Protein AF-A0A353H6W6-F1 (afdb_monomer)

Nearest PDB structures (foldseek):
  7dmk-assembly1_A  TM=5.574E-01  e=4.182E-03  Bacteroides clarus
  7dmk-assembly4_D  TM=5.252E-01  e=3.409E-03  Bacteroides clarus
  1ib4-assembly2_B  TM=2.254E-01  e=2.760E+00  Aspergillus aculeatus
  7vyv-assembly1_B  TM=2.385E-01  e=4.843E+00  Klebsiella phage GH-K3

Structure (mmCIF, N/CA/C/O backbone):
data_AF-A0A353H6W6-F1
#
_entry.id   AF-A0A353H6W6-F1
#
loop_
_atom_site.group_PDB
_atom_site.id
_atom_site.type_symbol
_atom_site.label_atom_id
_atom_site.label_alt_id
_atom_site.label_comp_id
_atom_site.label_asym_id
_atom_site.label_entity_id
_atom_site.label_seq_id
_atom_site.pdbx_PDB_ins_code
_atom_site.Cartn_x
_atom_site.Cartn_y
_atom_site.Cartn_z
_atom_site.occupancy
_atom_site.B_iso_or_equiv
_atom_site.auth_seq_id
_atom_site.auth_comp_id
_atom_site.auth_asym_id
_atom_site.auth_atom_id
_atom_site.pdbx_PDB_model_num
ATOM 1 N N . GLY A 1 1 ? 8.388 -11.270 1.870 1.00 95.00 1 GLY A N 1
ATOM 2 C CA . GLY A 1 1 ? 7.195 -12.068 2.182 1.00 95.00 1 GLY A CA 1
ATOM 3 C C . GLY A 1 1 ? 6.679 -12.687 0.904 1.00 95.00 1 GLY A C 1
ATOM 4 O O . GLY A 1 1 ? 7.352 -13.567 0.379 1.00 95.00 1 GLY A O 1
ATOM 5 N N . ILE A 1 2 ? 5.532 -12.238 0.394 1.00 98.00 2 ILE A N 1
ATOM 6 C CA . ILE A 1 2 ? 4.970 -12.721 -0.878 1.00 98.00 2 ILE A CA 1
ATOM 7 C C . ILE A 1 2 ? 5.588 -11.932 -2.037 1.00 98.00 2 ILE A C 1
ATOM 9 O O . ILE A 1 2 ? 5.508 -10.708 -2.065 1.00 98.00 2 ILE A O 1
ATOM 13 N N . TYR A 1 3 ? 6.187 -12.645 -2.987 1.00 96.00 3 TYR A N 1
ATOM 14 C CA . TYR A 1 3 ? 6.855 -12.081 -4.158 1.00 96.00 3 TYR A CA 1
ATOM 15 C C . TYR A 1 3 ? 6.088 -12.499 -5.417 1.00 96.00 3 TYR A C 1
ATOM 17 O O . TYR A 1 3 ? 5.921 -13.696 -5.660 1.00 96.00 3 TYR A O 1
ATOM 25 N N . ILE A 1 4 ? 5.578 -11.529 -6.178 1.00 97.12 4 ILE A N 1
ATOM 26 C CA . ILE A 1 4 ? 4.868 -11.762 -7.439 1.00 97.12 4 ILE A CA 1
ATOM 27 C C . ILE A 1 4 ? 5.716 -11.190 -8.566 1.00 97.12 4 ILE A C 1
ATOM 29 O O . ILE A 1 4 ? 5.949 -9.981 -8.628 1.00 97.12 4 ILE A O 1
ATOM 33 N N . GLU A 1 5 ? 6.165 -12.074 -9.453 1.00 92.75 5 GLU A N 1
ATOM 34 C CA . GLU A 1 5 ? 7.182 -11.738 -10.440 1.00 92.75 5 GLU A CA 1
ATOM 35 C C . GLU A 1 5 ? 6.774 -12.074 -11.871 1.00 92.75 5 GLU A C 1
ATOM 37 O O . GLU A 1 5 ? 6.139 -13.096 -12.164 1.00 92.75 5 GLU A O 1
ATOM 42 N N . ALA A 1 6 ? 7.234 -11.228 -12.780 1.00 93.69 6 ALA A N 1
ATOM 43 C CA . ALA A 1 6 ? 7.364 -11.524 -14.191 1.00 93.69 6 ALA A CA 1
ATOM 44 C C . ALA A 1 6 ? 8.857 -11.525 -14.550 1.00 93.69 6 ALA A C 1
ATOM 46 O O . ALA A 1 6 ? 9.500 -10.480 -14.589 1.00 93.69 6 ALA A O 1
ATOM 47 N N . TRP A 1 7 ? 9.438 -12.702 -14.794 1.00 90.75 7 TRP A N 1
ATOM 48 C CA . TRP A 1 7 ? 10.856 -12.789 -15.157 1.00 90.75 7 TRP A CA 1
ATOM 49 C C . TRP A 1 7 ? 11.095 -12.327 -16.604 1.00 90.75 7 TRP A C 1
ATOM 51 O O . TRP A 1 7 ? 11.306 -11.145 -16.860 1.00 90.75 7 TRP A O 1
ATOM 61 N N . ASP A 1 8 ? 11.012 -13.244 -17.571 1.00 91.31 8 ASP A N 1
ATOM 62 C CA . ASP A 1 8 ? 11.180 -12.989 -19.011 1.00 91.31 8 ASP A CA 1
ATOM 63 C C . ASP A 1 8 ? 9.872 -13.169 -19.806 1.00 91.31 8 ASP A C 1
ATOM 65 O O . ASP A 1 8 ? 9.859 -13.216 -21.040 1.00 91.31 8 ASP A O 1
ATOM 69 N N . LYS A 1 9 ? 8.750 -13.326 -19.095 1.00 93.62 9 LYS A N 1
ATOM 70 C CA . LYS A 1 9 ? 7.430 -13.652 -19.649 1.00 93.62 9 LYS A CA 1
ATOM 71 C C . LYS A 1 9 ? 6.336 -12.853 -18.971 1.00 93.62 9 LYS A C 1
ATOM 73 O O . LYS A 1 9 ? 6.512 -12.355 -17.870 1.00 93.62 9 LYS A O 1
ATOM 78 N N . HIS A 1 10 ? 5.193 -12.796 -19.643 1.00 97.25 10 HIS A N 1
ATOM 79 C CA . HIS A 1 10 ? 3.992 -12.168 -19.122 1.00 97.25 10 HIS A CA 1
ATOM 80 C C . HIS A 1 10 ? 3.410 -12.980 -17.947 1.00 97.25 10 HIS A C 1
ATOM 82 O O . HIS A 1 10 ? 2.998 -14.128 -18.145 1.00 97.25 10 HIS A O 1
ATOM 88 N N . THR A 1 11 ? 3.342 -12.372 -16.764 1.00 98.25 11 THR A N 1
ATOM 89 C CA . THR A 1 11 ? 2.626 -12.857 -15.575 1.00 98.25 11 THR A CA 1
ATOM 90 C C . THR A 1 11 ? 1.449 -11.921 -15.315 1.00 98.25 11 THR A C 1
ATOM 92 O O . THR A 1 11 ? 1.646 -10.715 -15.218 1.00 98.25 11 THR A O 1
ATOM 95 N N . TYR A 1 12 ? 0.226 -12.449 -15.227 1.00 98.62 12 TYR A N 1
ATOM 96 C CA . TYR A 1 12 ? -0.963 -11.599 -15.148 1.00 98.62 12 TYR A CA 1
ATOM 97 C C . TYR A 1 12 ? -2.178 -12.269 -14.508 1.00 98.62 12 TYR A C 1
ATOM 99 O O . TYR A 1 12 ? -2.218 -13.496 -14.394 1.00 98.62 12 TYR A O 1
ATOM 107 N N . ASN A 1 13 ? -3.180 -11.457 -14.148 1.00 98.44 13 ASN A N 1
ATOM 108 C CA . ASN A 1 13 ? -4.455 -11.870 -13.542 1.00 98.44 13 ASN A CA 1
ATOM 109 C C . ASN A 1 13 ? -4.264 -12.631 -12.224 1.00 98.44 13 ASN A C 1
ATOM 111 O O . ASN A 1 13 ? -4.673 -13.790 -12.098 1.00 98.44 13 ASN A O 1
ATOM 115 N N . ILE A 1 14 ? -3.619 -11.985 -11.254 1.00 98.81 14 ILE A N 1
ATOM 116 C CA . ILE A 1 14 ? -3.347 -12.582 -9.944 1.00 98.81 14 ILE A CA 1
ATOM 117 C C . ILE A 1 14 ? -4.022 -11.755 -8.859 1.00 98.81 14 ILE A C 1
ATOM 119 O O . ILE A 1 14 ? -3.722 -10.575 -8.690 1.00 98.81 14 ILE A O 1
ATOM 123 N N . ASP A 1 15 ? -4.876 -12.417 -8.084 1.00 98.69 15 ASP A N 1
ATOM 124 C CA . ASP A 1 15 ? -5.450 -11.874 -6.860 1.00 98.69 15 ASP A CA 1
ATOM 125 C C . ASP A 1 15 ? -4.633 -12.359 -5.656 1.00 98.69 15 ASP A C 1
ATOM 127 O O . ASP A 1 15 ? -4.445 -13.562 -5.452 1.00 98.69 15 ASP A O 1
ATOM 131 N N . VAL A 1 16 ? -4.166 -11.425 -4.832 1.00 98.75 16 VAL A N 1
ATOM 132 C CA . VAL A 1 16 ? -3.504 -11.688 -3.552 1.00 98.75 16 VAL A CA 1
ATOM 133 C C . VAL A 1 16 ? -4.348 -11.028 -2.476 1.00 98.75 16 VAL A C 1
ATOM 135 O O . VAL A 1 16 ? -4.386 -9.802 -2.381 1.00 98.75 16 VAL A O 1
ATOM 138 N N . PHE A 1 17 ? -5.057 -11.826 -1.683 1.00 98.75 17 PHE A N 1
ATOM 139 C CA . PHE A 1 17 ? -6.029 -11.288 -0.738 1.00 98.75 17 PHE A CA 1
ATOM 140 C C . PHE A 1 17 ? -6.178 -12.091 0.544 1.00 98.75 17 PHE A C 1
ATOM 142 O O . PHE A 1 17 ? -5.874 -13.284 0.573 1.00 98.75 17 PHE A O 1
ATOM 149 N N . ASN A 1 18 ? -6.662 -11.422 1.594 1.00 98.56 18 ASN A N 1
ATOM 150 C CA . ASN A 1 18 ? -6.879 -11.984 2.930 1.00 98.56 18 ASN A CA 1
ATOM 151 C C . ASN A 1 18 ? -5.615 -12.646 3.511 1.00 98.56 18 ASN A C 1
ATOM 153 O O . ASN A 1 18 ? -5.690 -13.640 4.235 1.00 98.56 18 ASN A O 1
ATOM 157 N N . ASN A 1 19 ? -4.436 -12.100 3.189 1.00 98.75 19 ASN A N 1
ATOM 158 C CA . ASN A 1 19 ? -3.167 -12.552 3.752 1.00 98.75 19 ASN A CA 1
ATOM 159 C C . ASN A 1 19 ? -2.727 -11.637 4.889 1.00 98.75 19 ASN A C 1
ATOM 161 O O . ASN A 1 19 ? -2.821 -10.413 4.788 1.00 98.75 19 ASN A O 1
ATOM 165 N N . THR A 1 20 ? -2.139 -12.239 5.917 1.00 98.69 20 THR A N 1
ATOM 166 C CA . THR A 1 20 ? -1.370 -11.526 6.938 1.00 98.69 20 THR A CA 1
ATOM 167 C C . THR A 1 20 ? 0.110 -11.809 6.710 1.00 98.69 20 THR A C 1
ATOM 169 O O . THR A 1 20 ? 0.541 -12.956 6.822 1.00 98.69 20 THR A O 1
ATOM 172 N N . VAL A 1 21 ? 0.892 -10.778 6.391 1.00 98.75 21 VAL A N 1
ATOM 173 C CA . VAL A 1 21 ? 2.341 -10.872 6.171 1.00 98.75 21 VAL A CA 1
ATOM 174 C C . VAL A 1 21 ? 3.057 -9.996 7.184 1.00 98.75 21 VAL A C 1
ATOM 176 O O . VAL A 1 21 ? 2.917 -8.773 7.171 1.00 98.75 21 VAL A O 1
ATOM 179 N N . HIS A 1 22 ? 3.812 -10.618 8.082 1.00 98.56 22 HIS A N 1
ATOM 180 C CA . HIS A 1 22 ? 4.378 -9.893 9.204 1.00 98.56 22 HIS A CA 1
ATOM 181 C C . HIS A 1 22 ? 5.690 -10.460 9.714 1.00 98.56 22 HIS A C 1
ATOM 183 O O . HIS A 1 22 ? 6.006 -11.626 9.467 1.00 98.56 22 HIS A O 1
ATOM 189 N N . ASP A 1 23 ? 6.418 -9.610 10.446 1.00 98.12 23 ASP A N 1
ATOM 190 C CA . ASP A 1 23 ? 7.708 -9.924 11.068 1.00 98.12 23 ASP A CA 1
ATOM 191 C C . ASP A 1 23 ? 8.702 -10.540 10.060 1.00 98.12 23 ASP A C 1
ATOM 193 O O . ASP A 1 23 ? 9.494 -11.431 10.384 1.00 98.12 23 ASP A O 1
ATOM 197 N N . ILE A 1 24 ? 8.631 -10.091 8.801 1.00 97.94 24 ILE A N 1
ATOM 198 C CA . ILE A 1 24 ? 9.574 -10.489 7.761 1.00 97.94 24 ILE A CA 1
ATOM 199 C C . ILE A 1 24 ? 10.895 -9.769 8.006 1.00 97.94 24 ILE A C 1
ATOM 201 O O . ILE A 1 24 ? 10.942 -8.540 8.024 1.00 97.94 24 ILE A O 1
ATOM 205 N N . SER A 1 25 ? 11.963 -10.552 8.157 1.00 96.19 25 SER A N 1
ATOM 206 C CA . SER A 1 25 ? 13.299 -10.014 8.388 1.00 96.19 25 SER A CA 1
ATOM 207 C C . SER A 1 25 ? 14.059 -9.762 7.087 1.00 96.19 25 SER A C 1
ATOM 209 O O . SER A 1 25 ? 13.980 -10.581 6.169 1.00 96.19 25 SER A O 1
ATOM 211 N N . ASP A 1 26 ? 14.786 -8.643 7.028 1.00 94.00 26 ASP A N 1
ATOM 212 C CA . ASP A 1 26 ? 15.620 -8.203 5.897 1.00 94.00 26 ASP A CA 1
ATOM 213 C C . ASP A 1 26 ? 14.898 -8.203 4.526 1.00 94.00 26 ASP A C 1
ATOM 215 O O . ASP A 1 26 ? 15.528 -8.374 3.480 1.00 94.00 26 ASP A O 1
ATOM 219 N N . ALA A 1 27 ? 13.569 -8.044 4.504 1.00 95.06 27 ALA A N 1
ATOM 220 C CA . ALA A 1 27 ? 12.776 -8.045 3.274 1.00 95.06 27 ALA A CA 1
ATOM 221 C C . ALA A 1 27 ? 11.429 -7.315 3.430 1.00 95.06 27 ALA A C 1
ATOM 223 O O . ALA A 1 27 ? 10.948 -7.067 4.538 1.00 95.06 27 ALA A O 1
ATOM 224 N N . ASP A 1 28 ? 10.803 -7.015 2.291 1.00 97.81 28 ASP A N 1
ATOM 225 C CA . ASP A 1 28 ? 9.450 -6.463 2.226 1.00 97.81 28 ASP A CA 1
ATOM 226 C C . ASP A 1 28 ? 8.386 -7.496 2.617 1.00 97.81 28 ASP A C 1
ATOM 228 O O . ASP A 1 28 ? 8.585 -8.711 2.496 1.00 97.81 28 ASP A O 1
ATOM 232 N N . GLY A 1 29 ? 7.206 -7.021 3.011 1.00 98.56 29 GLY A N 1
ATOM 233 C CA . GLY A 1 29 ? 6.008 -7.841 3.149 1.00 98.56 29 GLY A CA 1
ATOM 234 C C . GLY A 1 29 ? 5.586 -8.406 1.792 1.00 98.56 29 GLY A C 1
ATOM 235 O O . GLY A 1 29 ? 5.657 -9.619 1.567 1.00 98.56 29 GLY A O 1
ATOM 236 N N . PHE A 1 30 ? 5.212 -7.521 0.873 1.00 98.75 30 PHE A N 1
ATOM 237 C CA . PHE A 1 30 ? 4.838 -7.844 -0.500 1.00 98.75 30 PHE A CA 1
ATOM 238 C C . PHE A 1 30 ? 5.803 -7.209 -1.505 1.00 98.75 30 PHE A C 1
ATOM 240 O O . PHE A 1 30 ? 6.273 -6.091 -1.302 1.00 98.75 30 PHE A O 1
ATOM 247 N N . THR A 1 31 ? 6.037 -7.878 -2.630 1.00 98.06 31 THR A N 1
ATOM 248 C CA . THR A 1 31 ? 6.810 -7.305 -3.737 1.00 98.06 31 THR A CA 1
ATOM 249 C C . THR A 1 31 ? 6.149 -7.634 -5.067 1.00 98.06 31 THR A C 1
ATOM 251 O O . THR A 1 31 ? 5.831 -8.794 -5.331 1.00 98.06 31 THR A O 1
ATOM 254 N N . LEU A 1 32 ? 5.965 -6.610 -5.901 1.00 98.06 32 LEU A N 1
ATOM 255 C CA . LEU A 1 32 ? 5.613 -6.734 -7.312 1.00 98.06 32 LEU A CA 1
ATOM 256 C C . LEU A 1 32 ? 6.838 -6.388 -8.145 1.00 98.06 32 LEU A C 1
ATOM 258 O O . LEU A 1 32 ? 7.375 -5.290 -8.004 1.00 98.06 32 LEU A O 1
ATOM 262 N N . ALA A 1 33 ? 7.280 -7.311 -8.993 1.00 95.38 33 ALA A N 1
ATOM 263 C CA . ALA A 1 33 ? 8.504 -7.140 -9.762 1.00 95.38 33 ALA A CA 1
ATOM 264 C C . ALA A 1 33 ? 8.371 -7.632 -11.206 1.00 95.38 33 ALA A C 1
ATOM 266 O O . ALA A 1 33 ? 7.729 -8.643 -11.496 1.00 95.38 33 ALA A O 1
ATOM 267 N N . SER A 1 34 ? 9.059 -6.935 -12.103 1.00 94.00 34 SER A N 1
ATOM 268 C CA . SER A 1 34 ? 9.414 -7.424 -13.432 1.00 94.00 34 SER A CA 1
ATOM 269 C C . SER A 1 34 ? 10.935 -7.415 -13.532 1.00 94.00 34 SER A C 1
ATOM 271 O O . SER A 1 34 ? 11.524 -6.370 -13.286 1.00 94.00 34 SER A O 1
ATOM 273 N N . GLU A 1 35 ? 11.582 -8.506 -13.942 1.00 87.25 35 GLU A N 1
ATOM 274 C CA . GLU A 1 35 ? 13.054 -8.592 -13.905 1.00 87.25 35 GLU A CA 1
ATOM 275 C C . GLU A 1 35 ? 13.743 -8.451 -15.271 1.00 87.25 35 GLU A C 1
ATOM 277 O O . GLU A 1 35 ? 14.673 -7.664 -15.426 1.00 87.25 35 GLU A O 1
ATOM 282 N N . VAL A 1 36 ? 13.339 -9.235 -16.274 1.00 88.69 36 VAL A N 1
ATOM 283 C CA . VAL A 1 36 ? 14.056 -9.360 -17.560 1.00 88.69 36 VAL A CA 1
ATOM 284 C C . VAL A 1 36 ? 13.086 -9.148 -18.725 1.00 88.69 36 VAL A C 1
ATOM 286 O O . VAL A 1 36 ? 13.025 -9.927 -19.676 1.00 88.69 36 VAL A O 1
ATOM 289 N N . GLY A 1 37 ? 12.301 -8.070 -18.651 1.00 89.12 37 GLY A N 1
ATOM 290 C CA . GLY A 1 37 ? 11.325 -7.697 -19.679 1.00 89.12 37 GLY A CA 1
ATOM 291 C C . GLY A 1 37 ? 9.996 -8.451 -19.622 1.00 89.12 37 GLY A C 1
ATOM 292 O O . GLY A 1 37 ? 9.158 -8.253 -20.503 1.00 89.12 37 GLY A O 1
ATOM 293 N N . GLY A 1 38 ? 9.787 -9.312 -18.624 1.00 93.88 38 GLY A N 1
ATOM 294 C CA . GLY A 1 38 ? 8.492 -9.930 -18.378 1.00 93.88 38 GLY A CA 1
ATOM 295 C C . GLY A 1 38 ? 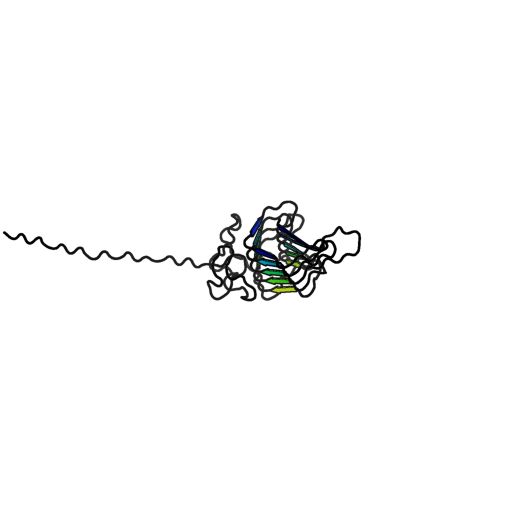7.459 -8.893 -17.948 1.00 93.88 38 GLY A C 1
ATOM 296 O O . GLY A 1 38 ? 7.642 -8.218 -16.952 1.00 93.88 38 GLY A O 1
ATOM 297 N N . LEU A 1 39 ? 6.348 -8.775 -18.671 1.00 96.44 39 LEU A N 1
ATOM 298 C CA . LEU A 1 39 ? 5.242 -7.920 -18.239 1.00 96.44 39 LEU A CA 1
ATOM 299 C C . LEU A 1 39 ? 4.574 -8.501 -16.990 1.00 96.44 39 LEU A C 1
ATOM 301 O O . LEU A 1 39 ? 4.146 -9.652 -17.019 1.00 96.44 39 LEU A O 1
ATOM 305 N N . LEU A 1 40 ? 4.472 -7.715 -15.919 1.00 98.31 40 LEU A N 1
ATOM 306 C CA . LEU A 1 40 ? 3.589 -8.004 -14.794 1.00 98.31 40 LEU A CA 1
ATOM 307 C C . LEU A 1 40 ? 2.324 -7.151 -14.940 1.00 98.31 40 LEU A C 1
ATOM 309 O O . LEU A 1 40 ? 2.412 -5.932 -14.853 1.00 98.31 40 LEU A O 1
ATOM 313 N N . GLU A 1 41 ? 1.165 -7.761 -15.183 1.00 98.69 41 GLU A N 1
ATOM 314 C CA . GLU A 1 41 ? -0.067 -7.022 -15.510 1.00 98.69 41 GLU A CA 1
ATOM 315 C C . GLU A 1 41 ? -1.267 -7.489 -14.681 1.00 98.69 41 GLU A C 1
ATOM 317 O O . GLU A 1 41 ? -1.425 -8.679 -14.413 1.00 98.69 41 GLU A O 1
ATOM 322 N N . ASN A 1 42 ? -2.171 -6.577 -14.323 1.00 98.62 42 ASN A N 1
ATOM 323 C CA . ASN A 1 42 ? -3.463 -6.918 -13.718 1.00 98.62 42 ASN A CA 1
ATOM 324 C C . ASN A 1 42 ? -3.329 -7.747 -12.425 1.00 98.62 42 ASN A C 1
ATOM 326 O O . ASN A 1 42 ? -3.838 -8.870 -12.308 1.00 98.62 42 ASN A O 1
ATOM 330 N N . ILE A 1 43 ? -2.580 -7.196 -11.466 1.00 98.81 43 ILE A N 1
ATOM 331 C CA . ILE A 1 43 ? -2.396 -7.774 -10.133 1.00 98.81 43 ILE A CA 1
ATOM 332 C C . ILE A 1 43 ? -3.265 -7.016 -9.132 1.00 98.81 43 ILE A C 1
ATOM 334 O O . ILE A 1 43 ? -3.145 -5.797 -8.994 1.00 98.81 43 ILE A O 1
ATOM 338 N N . HIS A 1 44 ? -4.109 -7.733 -8.395 1.00 98.88 44 HIS A N 1
ATOM 339 C CA . HIS A 1 44 ? -4.971 -7.147 -7.374 1.00 98.88 44 HIS A CA 1
ATOM 340 C C . HIS A 1 44 ? -4.517 -7.576 -5.979 1.00 98.88 44 HIS A C 1
ATOM 342 O O . HIS A 1 44 ? -4.607 -8.745 -5.611 1.00 98.88 44 HIS A O 1
ATOM 348 N N . LEU A 1 45 ? -4.056 -6.617 -5.177 1.00 98.88 45 LEU A N 1
ATOM 349 C CA . LEU A 1 45 ? -3.765 -6.799 -3.761 1.00 98.88 45 LEU A CA 1
ATOM 350 C C . LEU A 1 45 ? -4.879 -6.158 -2.952 1.00 98.88 45 LEU A C 1
ATOM 352 O O . LEU A 1 45 ? -4.990 -4.929 -2.916 1.00 98.88 45 LEU A O 1
ATOM 356 N N . TYR A 1 46 ? -5.695 -6.968 -2.287 1.00 98.94 46 TYR A N 1
ATOM 357 C CA . TYR A 1 46 ? -6.792 -6.437 -1.489 1.00 98.94 46 TYR A CA 1
ATOM 358 C C . TYR A 1 46 ? -7.041 -7.189 -0.196 1.00 98.94 46 TYR A C 1
ATOM 360 O O . TYR A 1 46 ? -6.745 -8.373 -0.103 1.00 98.94 46 TYR A O 1
ATOM 368 N N . ASN A 1 47 ? -7.592 -6.508 0.812 1.00 98.88 47 ASN A N 1
ATOM 369 C CA . ASN A 1 47 ? -7.821 -7.091 2.136 1.00 98.88 47 ASN A CA 1
ATOM 370 C C . ASN A 1 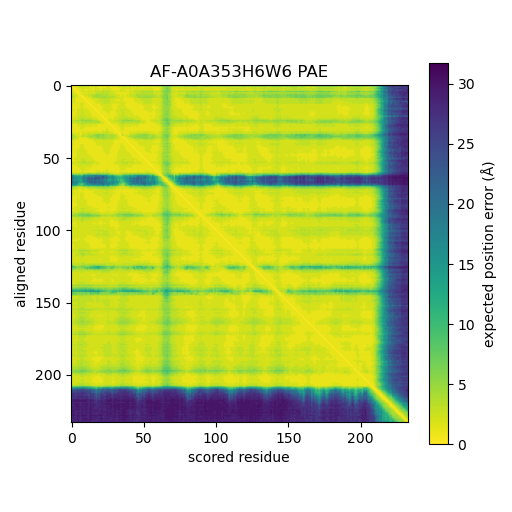47 ? -6.573 -7.795 2.697 1.00 98.88 47 ASN A C 1
ATOM 372 O O . ASN A 1 47 ? -6.683 -8.844 3.316 1.00 98.88 47 ASN A O 1
ATOM 376 N N . ASN A 1 48 ? -5.366 -7.304 2.441 1.00 98.94 48 ASN A N 1
ATOM 377 C CA . ASN A 1 48 ? -4.172 -7.847 3.078 1.00 98.94 48 ASN A CA 1
ATOM 378 C C . ASN A 1 48 ? -3.778 -6.992 4.273 1.00 98.94 48 ASN A C 1
ATOM 380 O O . ASN A 1 48 ? -4.093 -5.804 4.358 1.00 98.94 48 ASN A O 1
ATOM 384 N N . ILE A 1 49 ? -3.037 -7.607 5.181 1.00 98.94 49 ILE A N 1
ATOM 385 C CA . ILE A 1 49 ? -2.458 -6.953 6.341 1.00 98.94 49 ILE A CA 1
ATOM 386 C C . ILE A 1 49 ? -0.951 -7.176 6.274 1.00 98.94 49 ILE A C 1
ATOM 388 O O . ILE A 1 49 ? -0.491 -8.316 6.309 1.00 98.94 49 ILE A O 1
ATOM 392 N N . ALA A 1 50 ? -0.184 -6.095 6.184 1.00 98.88 50 ALA A N 1
ATOM 393 C CA . ALA A 1 50 ? 1.270 -6.115 6.267 1.00 98.88 50 ALA A CA 1
ATOM 394 C C . ALA A 1 50 ? 1.729 -5.336 7.495 1.00 98.88 50 ALA A C 1
ATOM 396 O O . ALA A 1 50 ? 1.467 -4.132 7.587 1.00 98.88 50 ALA A O 1
ATOM 397 N N . TYR A 1 51 ? 2.425 -5.991 8.427 1.00 98.88 51 TYR A N 1
ATOM 398 C CA . TYR A 1 51 ? 2.927 -5.296 9.609 1.00 98.88 51 TYR A CA 1
ATOM 399 C C . TYR A 1 51 ? 4.272 -5.788 10.133 1.00 98.88 51 TYR A C 1
ATOM 401 O O . TYR A 1 51 ? 4.613 -6.953 9.984 1.00 98.88 51 TYR A O 1
ATOM 409 N N . ASN A 1 52 ? 5.029 -4.905 10.790 1.00 98.56 52 ASN A N 1
ATOM 410 C CA . ASN A 1 52 ? 6.339 -5.217 11.382 1.00 98.56 52 ASN A CA 1
ATOM 411 C C . ASN A 1 52 ? 7.355 -5.853 10.411 1.00 98.56 52 ASN A C 1
ATOM 413 O O . ASN A 1 52 ? 8.225 -6.605 10.842 1.00 98.56 52 ASN A O 1
ATOM 417 N N . ASN A 1 53 ? 7.252 -5.599 9.108 1.00 98.69 53 ASN A N 1
ATOM 418 C CA . ASN A 1 53 ? 8.263 -6.065 8.159 1.00 98.69 53 ASN A CA 1
ATOM 419 C C . ASN A 1 53 ? 9.487 -5.133 8.210 1.00 98.69 53 ASN A C 1
ATOM 421 O O . ASN A 1 53 ? 9.313 -3.926 8.366 1.00 98.69 53 ASN A O 1
ATOM 425 N N . ASP A 1 54 ? 10.706 -5.668 8.091 1.00 97.75 54 ASP A N 1
ATOM 426 C CA . ASP A 1 54 ? 11.953 -4.897 8.260 1.00 97.75 54 ASP A CA 1
ATOM 427 C C . ASP A 1 54 ? 12.139 -3.807 7.188 1.00 97.75 54 ASP A C 1
ATOM 429 O O . ASP A 1 54 ? 12.749 -2.769 7.461 1.00 97.75 54 ASP A O 1
ATOM 433 N N . PHE A 1 55 ? 11.588 -4.012 5.987 1.00 97.06 55 PHE A N 1
ATOM 434 C CA . PHE A 1 55 ? 11.517 -2.991 4.938 1.00 97.06 55 PHE A CA 1
ATOM 435 C C . PHE A 1 55 ? 10.079 -2.536 4.702 1.00 97.06 55 PHE A C 1
ATOM 437 O O . PHE A 1 55 ? 9.442 -2.018 5.615 1.00 97.06 55 PHE A O 1
ATOM 444 N N . ASN A 1 56 ? 9.563 -2.648 3.483 1.00 98.44 56 ASN A N 1
ATOM 445 C CA . ASN A 1 56 ? 8.275 -2.077 3.145 1.00 98.44 56 ASN A CA 1
ATOM 446 C C . ASN A 1 56 ? 7.141 -3.048 3.427 1.00 98.44 56 ASN A C 1
ATOM 448 O O . ASN A 1 56 ? 7.301 -4.267 3.396 1.00 98.44 56 ASN A O 1
ATOM 452 N N . GLY A 1 57 ? 5.951 -2.507 3.650 1.00 98.81 57 GLY A N 1
ATOM 453 C CA . GLY A 1 57 ? 4.733 -3.294 3.560 1.00 98.81 57 GLY A CA 1
ATOM 454 C C . GLY A 1 57 ? 4.543 -3.852 2.147 1.00 98.81 57 GLY A C 1
ATOM 455 O O . GLY A 1 57 ? 4.268 -5.040 1.996 1.00 98.81 57 GLY A O 1
ATOM 456 N N . LEU A 1 58 ? 4.743 -3.016 1.124 1.00 98.81 58 LEU A N 1
ATOM 457 C CA . LEU A 1 58 ? 4.716 -3.395 -0.290 1.00 98.81 58 LEU A CA 1
ATOM 458 C C . LEU A 1 58 ? 5.718 -2.570 -1.115 1.00 98.81 58 LEU A C 1
ATOM 460 O O . LEU A 1 58 ? 5.747 -1.345 -1.002 1.00 98.81 58 LEU A O 1
ATOM 464 N N . THR A 1 59 ? 6.448 -3.233 -2.012 1.00 98.38 59 THR A N 1
ATOM 465 C CA . THR A 1 59 ? 7.330 -2.583 -2.995 1.00 98.38 59 THR A CA 1
ATOM 466 C C . THR A 1 59 ? 6.892 -2.881 -4.431 1.00 98.38 59 THR A C 1
ATOM 468 O O . THR A 1 59 ? 6.661 -4.038 -4.789 1.00 98.38 59 THR A O 1
ATOM 471 N N . PHE A 1 60 ? 6.828 -1.844 -5.270 1.00 97.75 60 PHE A N 1
ATOM 472 C CA . PHE A 1 60 ? 6.862 -1.967 -6.731 1.00 97.75 60 PHE A CA 1
ATOM 473 C C . PHE A 1 60 ? 8.319 -1.860 -7.179 1.00 97.75 60 PHE A C 1
ATOM 475 O O . PHE A 1 60 ? 8.871 -0.758 -7.251 1.00 97.75 60 PHE A O 1
ATOM 482 N N . SER A 1 61 ? 8.949 -3.011 -7.405 1.00 94.38 61 SER A N 1
ATOM 483 C CA . SER A 1 61 ? 10.399 -3.105 -7.539 1.00 94.38 61 SER A CA 1
ATOM 484 C C . SER A 1 61 ? 10.878 -2.867 -8.964 1.00 94.38 61 SER A C 1
ATOM 486 O O . SER A 1 61 ? 10.229 -3.265 -9.935 1.00 94.38 61 SER A O 1
ATOM 488 N N . ASN A 1 62 ? 12.044 -2.234 -9.079 1.00 87.75 62 ASN A N 1
ATOM 489 C CA . ASN A 1 62 ? 12.790 -2.080 -10.328 1.00 87.75 62 ASN A CA 1
ATOM 490 C C . ASN A 1 62 ? 13.692 -3.290 -10.640 1.00 87.75 62 ASN A C 1
ATOM 492 O O . ASN A 1 62 ? 14.387 -3.270 -11.650 1.00 87.75 62 ASN A O 1
ATOM 496 N N . ALA A 1 63 ? 13.672 -4.327 -9.790 1.00 73.69 63 ALA A N 1
ATOM 497 C CA . ALA A 1 63 ? 14.397 -5.585 -9.954 1.00 73.69 63 ALA A CA 1
ATOM 498 C C . ALA A 1 63 ? 15.897 -5.430 -10.289 1.00 73.69 63 ALA A C 1
ATOM 500 O O . ALA A 1 63 ? 16.430 -6.164 -11.128 1.00 73.69 63 ALA A O 1
ATOM 501 N N . ASP A 1 64 ? 16.584 -4.480 -9.640 1.00 66.75 64 ASP A N 1
ATOM 502 C CA . ASP A 1 64 ? 18.000 -4.176 -9.880 1.00 66.75 64 ASP A CA 1
ATOM 503 C C . ASP A 1 64 ? 18.908 -5.417 -9.752 1.00 66.75 64 ASP A C 1
ATOM 505 O O . ASP A 1 64 ? 19.277 -5.852 -8.660 1.00 66.75 64 ASP A O 1
ATOM 509 N N . SER A 1 65 ? 19.267 -5.998 -10.903 1.00 54.84 65 SER A N 1
ATOM 510 C CA . SER A 1 65 ? 20.487 -6.800 -11.098 1.00 54.84 65 SER A CA 1
ATOM 511 C C . SER A 1 65 ? 20.802 -7.157 -12.562 1.00 54.84 65 SER A C 1
ATOM 513 O O . SER A 1 65 ? 21.839 -7.778 -12.822 1.00 54.84 65 SER A O 1
ATOM 515 N N . SER A 1 66 ? 19.972 -6.790 -13.550 1.00 56.16 66 SER A N 1
ATOM 516 C CA . SER A 1 66 ? 20.242 -7.155 -14.949 1.00 56.16 66 SER A CA 1
ATOM 517 C C . SER A 1 66 ? 21.334 -6.266 -15.573 1.00 56.16 66 SER A C 1
ATOM 519 O O . SER A 1 66 ? 21.156 -5.056 -15.703 1.00 56.16 66 SER A O 1
ATOM 521 N N . PRO A 1 67 ? 22.470 -6.828 -16.038 1.00 54.16 67 PRO A N 1
ATOM 522 C CA . PRO A 1 67 ? 23.589 -6.065 -16.605 1.00 54.16 67 PRO A CA 1
ATOM 523 C C . PRO A 1 67 ? 23.324 -5.524 -18.024 1.00 54.16 67 PRO A C 1
ATOM 525 O O . PRO A 1 67 ? 24.242 -5.044 -18.694 1.00 54.16 67 PRO A O 1
ATOM 528 N N . THR A 1 68 ? 22.092 -5.627 -18.519 1.00 60.72 68 THR A N 1
ATOM 529 C CA . THR A 1 68 ? 21.678 -5.169 -19.850 1.00 60.72 68 THR A CA 1
ATOM 530 C C . THR A 1 68 ? 20.464 -4.260 -19.721 1.00 60.72 68 THR A C 1
ATOM 532 O O . THR A 1 68 ? 19.649 -4.529 -18.847 1.00 60.72 68 THR A O 1
ATOM 535 N N . PRO A 1 69 ? 20.293 -3.238 -20.586 1.00 66.31 69 PRO A N 1
ATOM 536 C CA . PRO A 1 69 ? 19.073 -2.442 -20.594 1.00 66.31 69 PRO A CA 1
ATOM 537 C C . PRO A 1 69 ? 17.896 -3.359 -20.930 1.00 66.31 69 PRO A C 1
ATOM 539 O O . PRO A 1 69 ? 17.693 -3.727 -22.088 1.00 66.31 69 PRO A O 1
ATOM 542 N N . VAL A 1 70 ? 17.175 -3.768 -19.895 1.00 79.00 70 VAL A N 1
ATOM 543 C CA . VAL A 1 70 ? 15.928 -4.517 -19.964 1.00 79.00 70 VAL A CA 1
ATOM 544 C C . VAL A 1 70 ? 14.861 -3.657 -19.309 1.00 79.00 70 VAL A C 1
ATOM 546 O O . VAL A 1 70 ? 15.158 -2.842 -18.443 1.00 79.00 70 VAL A O 1
ATOM 549 N N . THR A 1 71 ? 13.643 -3.768 -19.813 1.00 88.62 71 THR A N 1
ATOM 550 C CA . THR A 1 71 ? 12.486 -3.054 -19.278 1.00 88.62 71 THR A CA 1
ATOM 551 C C . THR A 1 71 ? 11.944 -3.795 -18.062 1.00 88.62 71 THR A C 1
ATOM 553 O O . THR A 1 71 ? 12.009 -5.027 -18.018 1.00 88.62 71 THR A O 1
ATOM 556 N N . HIS A 1 72 ? 11.343 -3.063 -17.130 1.00 92.88 72 HIS A N 1
ATOM 557 C CA . HIS A 1 72 ? 10.738 -3.607 -15.915 1.00 92.88 72 HIS A CA 1
ATOM 558 C C . HIS A 1 72 ? 9.221 -3.332 -15.826 1.00 92.88 72 HIS A C 1
ATOM 560 O O . HIS A 1 72 ? 8.765 -2.777 -14.826 1.00 92.88 72 HIS A O 1
ATOM 566 N N . PRO A 1 73 ? 8.414 -3.663 -16.853 1.00 95.81 73 PRO A N 1
ATOM 567 C CA . PRO A 1 73 ? 7.025 -3.220 -16.922 1.00 95.81 73 PRO A CA 1
ATOM 568 C C . PRO A 1 73 ? 6.133 -3.869 -15.853 1.00 95.81 73 PRO A C 1
ATOM 570 O O . PRO A 1 73 ? 5.994 -5.093 -15.787 1.00 95.81 73 PRO A O 1
ATOM 573 N N . ILE A 1 74 ? 5.476 -3.016 -15.065 1.00 97.81 74 ILE A N 1
ATOM 574 C CA . ILE A 1 74 ? 4.407 -3.381 -14.131 1.00 97.81 74 ILE A CA 1
ATOM 575 C C . ILE A 1 74 ? 3.190 -2.526 -14.484 1.00 97.81 74 ILE A C 1
ATOM 577 O O . ILE A 1 74 ? 3.244 -1.306 -14.348 1.00 97.81 74 ILE A O 1
ATOM 581 N N . GLU A 1 75 ? 2.098 -3.127 -14.947 1.00 98.50 75 GLU A N 1
ATOM 582 C CA . GLU A 1 75 ? 0.935 -2.392 -15.458 1.00 98.50 75 GLU A CA 1
ATOM 583 C C . GLU A 1 75 ? -0.389 -2.829 -14.811 1.00 98.50 75 GLU A C 1
ATOM 585 O O . GLU A 1 75 ? -0.590 -3.990 -14.463 1.00 98.50 75 GLU A O 1
ATOM 590 N N . ASP A 1 76 ? -1.321 -1.886 -14.669 1.00 98.69 76 ASP A N 1
ATOM 591 C CA . ASP A 1 76 ? -2.723 -2.145 -14.308 1.00 98.69 76 ASP A CA 1
ATOM 592 C C . ASP A 1 76 ? -2.913 -2.880 -12.962 1.00 98.69 76 ASP A C 1
ATOM 594 O O . ASP A 1 76 ? -3.831 -3.682 -12.790 1.00 98.69 76 ASP A O 1
ATOM 598 N N . CYS A 1 77 ? -2.055 -2.607 -11.975 1.00 98.75 77 CYS A N 1
ATOM 599 C CA . CYS A 1 77 ? -2.164 -3.197 -10.639 1.00 98.75 77 CYS A CA 1
ATOM 600 C C . CYS A 1 77 ? -3.000 -2.332 -9.683 1.00 98.75 77 CYS A C 1
ATOM 602 O O . CYS A 1 77 ? -2.938 -1.099 -9.696 1.00 98.75 77 CYS A O 1
ATOM 604 N N . THR A 1 78 ? -3.720 -2.982 -8.769 1.00 98.94 78 THR A N 1
ATOM 605 C CA . THR A 1 78 ? -4.517 -2.307 -7.736 1.00 98.94 78 THR A CA 1
ATOM 606 C C . THR A 1 78 ? -4.128 -2.765 -6.337 1.00 98.94 78 THR A C 1
ATOM 608 O O . THR A 1 78 ? -4.029 -3.962 -6.083 1.00 98.94 78 THR A O 1
ATOM 611 N N . VAL A 1 79 ? -3.994 -1.821 -5.412 1.00 98.94 79 VAL A N 1
ATOM 612 C CA . VAL A 1 79 ? -3.761 -2.035 -3.983 1.00 98.94 79 VAL A CA 1
ATOM 613 C C . VAL A 1 79 ? -4.931 -1.394 -3.245 1.00 98.94 79 VAL A C 1
ATOM 615 O O . VAL A 1 79 ? -4.970 -0.170 -3.092 1.00 98.94 79 VAL A O 1
ATOM 618 N N . ILE A 1 80 ? -5.932 -2.196 -2.876 1.00 98.94 80 ILE A N 1
ATOM 619 C CA . ILE A 1 80 ? -7.224 -1.698 -2.384 1.00 98.94 80 ILE A CA 1
ATOM 620 C C . ILE A 1 80 ? -7.608 -2.321 -1.044 1.00 98.94 80 ILE A C 1
ATOM 622 O O . ILE A 1 80 ? -7.582 -3.536 -0.910 1.00 98.94 80 ILE A O 1
ATOM 626 N N . ASN A 1 81 ? -8.041 -1.518 -0.067 1.00 98.94 81 ASN A N 1
ATOM 627 C CA . ASN A 1 81 ? -8.550 -2.037 1.211 1.00 98.94 81 ASN A CA 1
ATOM 628 C C . ASN A 1 81 ? -7.537 -2.934 1.951 1.00 98.94 81 ASN A C 1
ATOM 630 O O . ASN A 1 81 ? -7.885 -3.985 2.471 1.00 98.94 81 ASN A O 1
ATOM 634 N N . ASN A 1 82 ? -6.264 -2.540 1.999 1.00 99.00 82 ASN A N 1
ATOM 635 C CA . ASN A 1 82 ? -5.231 -3.212 2.795 1.00 99.00 82 ASN A CA 1
ATOM 636 C C . ASN A 1 82 ? -4.898 -2.404 4.060 1.00 99.00 82 ASN A C 1
ATOM 638 O O . ASN A 1 82 ? -5.171 -1.205 4.140 1.00 99.00 82 ASN A O 1
ATOM 642 N N . THR A 1 83 ? -4.255 -3.047 5.033 1.00 98.94 83 THR A N 1
ATOM 643 C CA . THR A 1 83 ? -3.722 -2.398 6.237 1.00 98.94 83 THR A CA 1
ATOM 644 C C . THR A 1 83 ? -2.204 -2.568 6.296 1.00 98.94 83 THR A C 1
ATOM 646 O O . THR A 1 83 ? -1.704 -3.686 6.390 1.00 98.94 83 THR A O 1
ATOM 649 N N . PHE A 1 84 ? -1.472 -1.455 6.285 1.00 98.94 84 PHE A N 1
ATOM 650 C CA . PHE A 1 84 ? -0.018 -1.384 6.405 1.00 98.94 84 PHE A CA 1
ATOM 651 C C . PHE A 1 84 ? 0.361 -0.716 7.729 1.00 98.94 84 PHE A C 1
ATOM 653 O O . PHE A 1 84 ? 0.173 0.494 7.891 1.00 98.94 84 PHE A O 1
ATOM 660 N N . PHE A 1 85 ? 0.893 -1.489 8.676 1.00 98.88 85 PHE A N 1
ATOM 661 C CA . PHE A 1 85 ? 1.160 -1.016 10.034 1.00 98.88 85 PHE A CA 1
ATOM 662 C C . PHE A 1 85 ? 2.598 -1.266 10.492 1.00 98.88 85 PHE A C 1
ATOM 664 O O . PHE A 1 85 ? 3.066 -2.397 10.466 1.00 98.88 85 PHE A O 1
ATOM 671 N N . ASN A 1 86 ? 3.289 -0.240 10.994 1.00 98.50 86 ASN A N 1
ATOM 672 C CA . ASN A 1 86 ? 4.618 -0.389 11.611 1.00 98.50 86 ASN A CA 1
ATOM 673 C C . ASN A 1 86 ? 5.644 -1.171 10.757 1.00 98.50 86 ASN A C 1
ATOM 675 O O . ASN A 1 86 ? 6.497 -1.880 11.289 1.00 98.50 86 ASN A O 1
ATOM 679 N N . ASN A 1 87 ? 5.560 -1.067 9.430 1.00 98.75 87 ASN A N 1
ATOM 680 C CA . ASN A 1 87 ? 6.596 -1.583 8.539 1.00 98.75 87 ASN A CA 1
ATOM 681 C C . ASN A 1 87 ? 7.784 -0.617 8.506 1.00 98.75 87 ASN A C 1
ATOM 683 O O . ASN A 1 87 ? 7.621 0.597 8.668 1.00 98.75 87 ASN A O 1
ATOM 687 N N . GLY A 1 88 ? 8.969 -1.163 8.290 1.00 98.12 88 GLY A N 1
ATOM 688 C CA . GLY A 1 88 ? 10.241 -0.468 8.258 1.00 98.12 88 GLY A CA 1
ATOM 689 C C . GLY A 1 88 ? 11.099 -0.754 9.483 1.00 98.12 88 GLY A C 1
ATOM 690 O O . GLY A 1 88 ? 10.627 -1.143 10.555 1.00 98.12 88 GLY A O 1
ATOM 691 N N . SER A 1 89 ? 12.387 -0.489 9.321 1.00 95.81 89 SER A N 1
ATOM 692 C CA . SER A 1 89 ? 13.417 -0.602 10.346 1.00 95.81 89 SER A CA 1
ATOM 693 C C . SER A 1 89 ? 13.847 0.778 10.847 1.00 95.81 89 SER A C 1
ATOM 695 O O . SER A 1 89 ? 13.363 1.824 10.409 1.00 95.81 89 SER A O 1
ATOM 697 N N . ASP A 1 90 ? 14.815 0.798 11.758 1.00 90.94 90 ASP A N 1
ATOM 698 C CA . ASP A 1 90 ? 15.420 2.044 12.239 1.00 90.94 90 ASP A CA 1
ATOM 699 C C . ASP A 1 90 ? 16.244 2.752 11.147 1.00 90.94 90 ASP A C 1
ATOM 701 O O . ASP A 1 90 ? 16.579 3.928 11.288 1.00 90.94 90 ASP A O 1
ATOM 705 N N . VAL A 1 91 ? 16.557 2.053 10.050 1.00 92.06 91 VAL A N 1
ATOM 706 C CA . VAL A 1 91 ? 17.386 2.565 8.952 1.00 92.06 91 VAL A CA 1
ATOM 707 C C . VAL A 1 91 ? 16.538 3.029 7.774 1.00 92.06 91 VAL A C 1
ATOM 709 O O . VAL A 1 91 ? 16.766 4.124 7.265 1.00 92.06 91 VAL A O 1
ATOM 712 N N . TRP A 1 92 ? 15.578 2.211 7.337 1.00 95.06 92 TRP A N 1
ATOM 713 C CA . TRP A 1 92 ? 14.740 2.493 6.169 1.00 95.06 92 TRP A CA 1
ATOM 714 C C . TRP A 1 92 ? 13.465 1.639 6.166 1.00 95.06 92 TRP A C 1
ATOM 716 O O . TRP A 1 92 ? 13.380 0.643 6.884 1.00 95.06 92 TRP A O 1
ATOM 726 N N . GLY A 1 93 ? 12.503 2.010 5.321 1.00 97.12 93 GLY A N 1
ATOM 727 C CA . GLY A 1 93 ? 11.293 1.242 5.034 1.00 97.12 93 GLY A CA 1
ATOM 728 C C . GLY A 1 93 ? 10.017 1.895 5.561 1.00 97.12 93 GLY A C 1
ATOM 729 O O . GLY A 1 93 ? 10.030 2.678 6.521 1.00 97.12 93 GLY A O 1
ATOM 730 N N . GLY A 1 94 ? 8.902 1.589 4.910 1.00 98.06 94 GLY A N 1
ATOM 731 C CA . GLY A 1 94 ? 7.612 2.189 5.220 1.00 98.06 94 GLY A CA 1
ATOM 732 C C . GLY A 1 94 ? 6.421 1.375 4.726 1.00 98.06 94 GLY A C 1
ATOM 733 O O . GLY A 1 94 ? 6.476 0.155 4.638 1.00 98.06 94 GLY A O 1
ATOM 734 N N . GLY A 1 95 ? 5.303 2.043 4.444 1.00 98.56 95 GLY A N 1
ATOM 735 C CA . GLY A 1 95 ? 4.090 1.375 3.965 1.00 98.56 95 GLY A CA 1
ATOM 736 C C . GLY A 1 95 ? 4.239 0.852 2.535 1.00 98.56 95 GLY A C 1
ATOM 737 O O . GLY A 1 95 ? 4.495 -0.333 2.338 1.00 98.56 95 GLY A O 1
ATOM 738 N N . ILE A 1 96 ? 4.081 1.733 1.543 1.00 98.62 96 ILE A N 1
ATOM 739 C CA . ILE A 1 96 ? 4.329 1.423 0.124 1.00 98.62 96 ILE A CA 1
ATOM 740 C C . ILE A 1 96 ? 5.536 2.197 -0.396 1.00 98.62 96 ILE A C 1
ATOM 742 O O . ILE A 1 96 ? 5.665 3.390 -0.125 1.00 98.62 96 ILE A O 1
ATOM 746 N N . HIS A 1 97 ? 6.358 1.534 -1.207 1.00 98.12 97 HIS A N 1
ATOM 747 C CA . HIS A 1 97 ? 7.468 2.129 -1.948 1.00 98.12 97 HIS A CA 1
ATOM 748 C C . HIS A 1 97 ? 7.345 1.804 -3.442 1.00 98.12 97 HIS A C 1
ATOM 750 O O . HIS A 1 97 ? 7.213 0.643 -3.825 1.00 98.12 97 HIS A O 1
ATOM 756 N N . ASN A 1 98 ? 7.368 2.827 -4.297 1.00 97.62 98 ASN A N 1
ATOM 757 C CA . ASN A 1 98 ? 7.577 2.661 -5.733 1.00 97.62 98 ASN A CA 1
ATOM 758 C C . ASN A 1 98 ? 8.985 3.124 -6.103 1.00 97.62 98 ASN A C 1
ATOM 760 O O . ASN A 1 98 ? 9.279 4.319 -6.047 1.00 97.62 98 ASN A O 1
ATOM 764 N N . GLU A 1 99 ? 9.813 2.174 -6.525 1.00 95.31 99 GLU A N 1
ATOM 765 C CA . GLU A 1 99 ? 11.161 2.410 -7.059 1.00 95.31 99 GLU A CA 1
ATOM 766 C C . GLU A 1 99 ? 11.253 2.109 -8.564 1.00 95.31 99 GLU A C 1
ATOM 768 O O . GLU A 1 99 ? 12.320 2.236 -9.168 1.00 95.31 99 GLU A O 1
ATOM 773 N N . ASN A 1 100 ? 10.136 1.722 -9.188 1.00 94.81 100 ASN A N 1
ATOM 774 C CA . ASN A 1 100 ? 10.063 1.365 -10.597 1.00 94.81 100 ASN A CA 1
ATOM 775 C C . ASN A 1 100 ? 9.419 2.492 -11.442 1.00 94.81 100 ASN A C 1
ATOM 777 O O . ASN A 1 100 ? 8.237 2.803 -11.256 1.00 94.81 100 ASN A O 1
ATOM 781 N N . PRO A 1 101 ? 10.161 3.111 -12.385 1.00 93.69 101 PRO A N 1
ATOM 782 C CA . PRO A 1 101 ? 9.642 4.184 -13.242 1.00 93.69 101 PRO A CA 1
ATOM 783 C C . PRO A 1 101 ? 8.741 3.673 -14.384 1.00 93.69 101 PRO A C 1
ATOM 785 O O . PRO A 1 101 ? 8.055 4.454 -15.047 1.00 93.69 101 PRO A O 1
ATOM 788 N N . GLU A 1 102 ? 8.747 2.365 -14.640 1.00 95.38 102 GLU A N 1
ATOM 789 C CA . GLU A 1 102 ? 7.908 1.694 -15.636 1.00 95.38 102 GLU A CA 1
ATOM 790 C C . GLU A 1 102 ? 6.595 1.167 -15.040 1.00 95.38 102 GLU A C 1
ATOM 792 O O . GLU A 1 102 ? 5.734 0.711 -15.792 1.00 95.38 102 GLU A O 1
ATOM 797 N N . SER A 1 103 ? 6.397 1.292 -13.719 1.00 97.06 103 SER A N 1
ATOM 798 C CA . SER A 1 103 ? 5.094 1.087 -13.082 1.00 97.06 103 SER A CA 1
ATOM 799 C C . SER A 1 103 ? 4.056 2.019 -13.701 1.00 97.06 103 SER A C 1
ATOM 801 O O . SER A 1 103 ? 4.243 3.240 -13.721 1.00 97.06 103 SER A O 1
ATOM 803 N N . LYS A 1 104 ? 2.940 1.473 -14.183 1.00 98.12 104 LYS A N 1
ATOM 804 C CA . LYS A 1 104 ? 1.932 2.223 -14.929 1.00 98.12 104 LYS A CA 1
ATOM 805 C C . LYS A 1 104 ? 0.506 1.830 -14.556 1.00 98.12 104 LYS A C 1
ATOM 807 O O . LYS A 1 104 ? 0.211 0.664 -14.331 1.00 98.12 104 LYS A O 1
ATOM 812 N N . ASN A 1 105 ? -0.389 2.818 -14.540 1.00 98.56 105 ASN A N 1
ATOM 813 C CA . ASN A 1 105 ? -1.814 2.661 -14.236 1.00 98.56 105 ASN A CA 1
ATOM 814 C C . ASN A 1 105 ? -2.058 1.975 -12.878 1.00 98.56 105 ASN A C 1
ATOM 816 O O . ASN A 1 105 ? -2.877 1.067 -12.756 1.00 98.56 105 ASN A O 1
ATOM 820 N N . ILE A 1 106 ? -1.330 2.410 -11.850 1.00 98.69 106 ILE A N 1
ATOM 821 C CA . ILE A 1 106 ? -1.418 1.835 -10.507 1.00 98.69 106 ILE A CA 1
ATOM 822 C C . ILE A 1 106 ? -2.500 2.550 -9.698 1.00 98.69 106 ILE A C 1
ATOM 824 O O . ILE A 1 106 ? -2.524 3.782 -9.635 1.00 98.69 106 ILE A O 1
ATOM 828 N N . ILE A 1 107 ? -3.376 1.789 -9.040 1.00 98.88 107 ILE A N 1
ATOM 829 C CA . ILE A 1 107 ? -4.394 2.323 -8.124 1.00 98.88 107 ILE A CA 1
ATOM 830 C C . ILE A 1 107 ? -4.030 1.944 -6.688 1.00 98.88 107 ILE A C 1
ATOM 832 O O . ILE A 1 107 ? -3.927 0.764 -6.375 1.00 98.88 107 ILE A O 1
ATOM 836 N N . ILE A 1 108 ? -3.891 2.929 -5.802 1.00 98.94 108 ILE A N 1
ATOM 837 C CA . ILE A 1 108 ? -3.700 2.747 -4.356 1.00 98.94 108 ILE A CA 1
ATOM 838 C C . ILE A 1 108 ? -4.871 3.438 -3.659 1.00 98.94 108 ILE A C 1
ATOM 840 O O . ILE A 1 108 ? -4.911 4.668 -3.585 1.00 98.94 108 ILE A O 1
ATOM 844 N N . ARG A 1 109 ? -5.844 2.661 -3.177 1.00 98.94 109 ARG A N 1
ATOM 845 C CA . ARG A 1 109 ? -7.122 3.192 -2.683 1.00 98.94 109 ARG A CA 1
ATOM 846 C C . ARG A 1 109 ? -7.620 2.511 -1.417 1.00 98.94 109 ARG A C 1
ATOM 848 O O . ARG A 1 109 ? -7.440 1.313 -1.252 1.00 98.94 109 ARG A O 1
ATOM 855 N N . ASN A 1 110 ? -8.318 3.242 -0.550 1.00 98.94 110 ASN A N 1
ATOM 856 C CA . ASN A 1 110 ? -8.958 2.683 0.648 1.00 98.94 110 ASN A CA 1
ATOM 857 C C . ASN A 1 110 ? -8.003 1.911 1.570 1.00 98.94 110 ASN A C 1
ATOM 859 O O . ASN A 1 110 ? -8.452 1.044 2.309 1.00 98.94 110 ASN A O 1
ATOM 863 N N . ASN A 1 111 ? -6.695 2.154 1.540 1.00 99.00 111 ASN A N 1
ATOM 864 C CA . ASN A 1 111 ? -5.768 1.467 2.433 1.00 99.00 111 ASN A CA 1
ATOM 865 C C . ASN A 1 111 ? -5.558 2.283 3.710 1.00 99.00 111 ASN A C 1
ATOM 867 O O . ASN A 1 111 ? -5.567 3.516 3.677 1.00 99.00 111 ASN A O 1
ATOM 871 N N . ILE A 1 112 ? -5.312 1.595 4.824 1.00 98.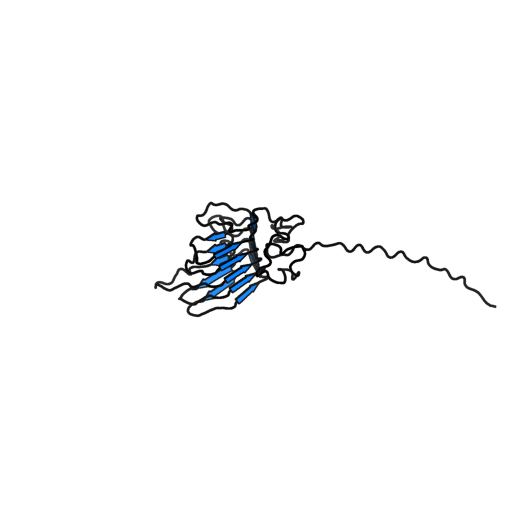94 112 ILE A N 1
ATOM 872 C CA . ILE A 1 112 ? -4.792 2.223 6.038 1.00 98.94 112 ILE A CA 1
ATOM 873 C C . ILE A 1 112 ? -3.271 2.112 6.034 1.00 98.94 112 ILE A C 1
ATOM 875 O O . ILE A 1 112 ? -2.726 1.014 5.956 1.00 98.94 112 ILE A O 1
ATOM 879 N N . PHE A 1 113 ? -2.601 3.243 6.212 1.00 98.94 113 PHE A N 1
ATOM 880 C CA . PHE A 1 113 ? -1.185 3.337 6.525 1.00 98.94 113 PHE A CA 1
ATOM 881 C C . PHE A 1 113 ? -1.050 3.988 7.896 1.00 98.94 113 PHE A C 1
ATOM 883 O O . PHE A 1 113 ? -1.454 5.136 8.071 1.00 98.94 113 PHE A O 1
ATOM 890 N N . SER A 1 114 ? -0.526 3.259 8.879 1.00 98.62 114 SER A N 1
ATOM 891 C CA . SER A 1 114 ? -0.346 3.791 10.231 1.00 98.62 114 SER A CA 1
ATOM 892 C C . SER A 1 114 ? 0.989 3.371 10.812 1.00 98.62 114 SER A C 1
ATOM 894 O O . SER A 1 114 ? 1.360 2.201 10.768 1.00 98.62 114 SER A O 1
ATOM 896 N N . ASP A 1 115 ? 1.709 4.332 11.382 1.00 96.56 115 ASP A N 1
ATOM 897 C CA . ASP A 1 115 ? 2.935 4.110 12.158 1.00 96.56 115 ASP A CA 1
ATOM 898 C C . ASP A 1 115 ? 4.062 3.359 11.425 1.00 96.56 115 ASP A C 1
ATOM 900 O O . ASP A 1 115 ? 5.035 2.948 12.052 1.00 96.56 115 ASP A O 1
ATOM 904 N N . ASN A 1 116 ? 4.005 3.228 10.094 1.00 98.25 116 ASN A N 1
ATOM 905 C CA . ASN A 1 116 ? 5.155 2.783 9.292 1.00 98.25 116 ASN A CA 1
ATOM 906 C C . ASN A 1 116 ? 6.348 3.721 9.541 1.00 98.25 116 ASN A C 1
ATOM 908 O O . ASN A 1 116 ? 6.114 4.901 9.788 1.00 98.25 116 ASN A O 1
ATOM 912 N N . ARG A 1 117 ? 7.602 3.249 9.532 1.00 96.50 117 ARG A N 1
ATOM 913 C CA . ARG A 1 117 ? 8.723 3.920 10.228 1.00 96.50 117 ARG A CA 1
ATOM 914 C C . ARG A 1 117 ? 9.333 5.133 9.535 1.00 96.50 117 ARG A C 1
ATOM 916 O O . ARG A 1 117 ? 9.649 6.094 10.234 1.00 96.50 117 ARG A O 1
ATOM 923 N N . HIS A 1 118 ? 9.477 5.130 8.209 1.00 97.06 118 HIS A N 1
ATOM 924 C CA . HIS A 1 118 ? 10.073 6.266 7.479 1.00 97.06 118 HIS A CA 1
ATOM 925 C C . HIS A 1 118 ? 9.074 7.031 6.620 1.00 97.06 118 HIS A C 1
ATOM 927 O O . HIS A 1 118 ? 9.191 8.246 6.497 1.00 97.06 118 HIS A O 1
ATOM 933 N N . TYR A 1 119 ? 8.078 6.346 6.069 1.00 98.06 119 TYR A N 1
ATOM 934 C CA . TYR A 1 119 ? 7.050 6.933 5.214 1.00 98.06 119 TYR A CA 1
ATOM 935 C C . TYR A 1 119 ? 5.794 6.067 5.198 1.00 98.06 119 TYR A C 1
ATOM 937 O O . TYR A 1 119 ? 5.843 4.870 5.496 1.00 98.06 119 TYR A O 1
ATOM 945 N N . GLN A 1 120 ? 4.667 6.668 4.824 1.00 98.50 120 GLN A N 1
ATOM 946 C CA . GLN A 1 120 ? 3.421 5.930 4.605 1.00 98.50 120 GLN A CA 1
ATOM 947 C C . GLN A 1 120 ? 3.321 5.431 3.156 1.00 98.50 120 GLN A C 1
ATOM 949 O O . GLN A 1 120 ? 3.216 4.229 2.926 1.00 98.50 120 GLN A O 1
ATOM 954 N N . ILE A 1 121 ? 3.449 6.334 2.182 1.00 98.50 121 ILE A N 1
ATOM 955 C CA . ILE A 1 121 ? 3.499 6.018 0.748 1.00 98.50 121 ILE A CA 1
ATOM 956 C C . ILE A 1 121 ? 4.619 6.848 0.127 1.00 98.50 121 ILE A C 1
ATOM 958 O O . ILE A 1 121 ? 4.544 8.075 0.160 1.00 98.50 121 ILE A O 1
ATOM 962 N N . LEU A 1 122 ? 5.627 6.194 -0.445 1.00 98.06 122 LEU A N 1
ATOM 963 C CA . LEU A 1 122 ? 6.767 6.825 -1.103 1.00 98.06 122 LEU A CA 1
ATOM 964 C C . LEU A 1 122 ? 6.793 6.474 -2.591 1.00 98.06 122 LEU A C 1
ATOM 966 O O . LEU A 1 122 ? 6.973 5.315 -2.961 1.00 98.06 122 LEU A O 1
ATOM 970 N N . LEU A 1 123 ? 6.671 7.490 -3.441 1.00 97.19 123 LEU A N 1
ATOM 971 C CA . LEU A 1 123 ? 6.999 7.394 -4.861 1.00 97.19 123 LEU A CA 1
ATOM 972 C C . LEU A 1 123 ? 8.415 7.940 -5.059 1.00 97.19 123 LEU A C 1
ATOM 974 O O . LEU A 1 123 ? 8.585 9.108 -5.394 1.00 97.19 123 LEU A O 1
ATOM 978 N N . GLU A 1 124 ? 9.429 7.115 -4.789 1.00 94.88 124 GLU A N 1
ATOM 979 C CA . GLU A 1 124 ? 10.834 7.527 -4.942 1.00 94.88 124 GLU A CA 1
ATOM 980 C C . GLU A 1 124 ? 11.145 7.873 -6.400 1.00 94.88 124 GLU A C 1
ATOM 982 O O . GLU A 1 124 ? 11.857 8.832 -6.695 1.00 94.88 124 GLU A O 1
ATOM 987 N N . VAL A 1 125 ? 10.539 7.120 -7.314 1.00 92.25 125 VAL A N 1
ATOM 988 C CA . VAL A 1 125 ? 10.412 7.497 -8.716 1.00 92.25 125 VAL A CA 1
ATOM 989 C C . VAL A 1 125 ? 8.935 7.609 -9.070 1.00 92.25 125 VAL A C 1
ATOM 991 O O . VAL A 1 125 ? 8.107 6.803 -8.632 1.00 92.25 125 VAL A O 1
ATOM 994 N N . GLU A 1 126 ? 8.589 8.611 -9.877 1.00 85.19 126 GLU A N 1
ATOM 995 C CA . GLU A 1 126 ? 7.241 8.718 -10.426 1.00 85.19 126 GLU A CA 1
ATOM 996 C C . GLU A 1 126 ? 7.038 7.630 -11.486 1.00 85.19 126 GLU A C 1
ATOM 998 O O . GLU A 1 126 ? 7.755 7.574 -12.486 1.00 85.19 126 GLU A O 1
ATOM 1003 N N . GLY A 1 127 ? 6.048 6.766 -11.268 1.00 87.88 127 GLY A N 1
ATOM 1004 C CA . GLY A 1 127 ? 5.507 5.927 -12.330 1.00 87.88 127 GLY A CA 1
ATOM 1005 C C . GLY A 1 127 ? 4.523 6.701 -13.214 1.00 87.88 127 GLY A C 1
ATOM 1006 O O . GLY A 1 127 ? 4.360 7.918 -13.118 1.00 87.88 127 GLY A O 1
ATOM 1007 N N . GLN A 1 128 ? 3.817 5.990 -14.084 1.00 94.88 128 GLN A N 1
ATOM 1008 C CA . GLN A 1 128 ? 2.901 6.578 -15.058 1.00 94.88 128 GLN A CA 1
ATOM 1009 C C . GLN A 1 128 ? 1.445 6.374 -14.618 1.00 94.88 128 GLN A C 1
ATOM 1011 O O . GLN A 1 128 ? 1.008 5.251 -14.405 1.00 94.88 128 GLN A O 1
ATOM 1016 N N . ASN A 1 129 ? 0.653 7.444 -14.522 1.00 96.62 129 ASN A N 1
ATOM 1017 C CA . ASN A 1 129 ? -0.784 7.381 -14.196 1.00 96.62 129 ASN A CA 1
ATOM 1018 C C . ASN A 1 129 ? -1.117 6.689 -12.857 1.00 96.62 129 ASN A C 1
ATOM 1020 O O . ASN A 1 129 ? -1.977 5.809 -12.800 1.00 96.62 129 ASN A O 1
ATOM 1024 N N . PHE A 1 130 ? -0.461 7.093 -11.772 1.00 98.06 130 PHE A N 1
ATOM 1025 C CA . PHE A 1 130 ? -0.841 6.639 -10.435 1.00 98.06 130 PHE A CA 1
ATOM 1026 C C . PHE A 1 130 ? -2.125 7.334 -9.975 1.00 98.06 130 PHE A C 1
ATOM 1028 O O . PHE A 1 130 ? -2.250 8.556 -10.053 1.00 98.06 130 PHE A O 1
ATOM 1035 N N . THR A 1 131 ? -3.067 6.552 -9.456 1.00 98.62 131 THR A N 1
ATOM 1036 C CA . THR A 1 131 ? -4.254 7.044 -8.751 1.00 98.62 131 THR A CA 1
ATOM 1037 C C . THR A 1 131 ? -4.120 6.672 -7.284 1.00 98.62 131 THR A C 1
ATOM 1039 O O . THR A 1 131 ? -4.251 5.505 -6.925 1.00 98.62 131 THR A O 1
ATOM 1042 N N . ILE A 1 132 ? -3.831 7.662 -6.441 1.00 98.81 132 ILE A N 1
ATOM 1043 C CA . ILE A 1 132 ? -3.695 7.488 -4.993 1.00 98.81 132 ILE A CA 1
ATOM 1044 C C . ILE A 1 132 ? -4.796 8.309 -4.337 1.00 98.81 132 ILE A C 1
ATOM 1046 O O . ILE A 1 132 ? -4.737 9.543 -4.347 1.00 98.81 132 ILE A O 1
ATOM 1050 N N . ASP A 1 133 ? -5.818 7.643 -3.808 1.00 98.88 133 ASP A N 1
ATOM 1051 C CA . ASP A 1 133 ? -6.962 8.329 -3.211 1.00 98.88 133 ASP A CA 1
ATOM 1052 C C . ASP A 1 133 ? -7.639 7.548 -2.078 1.00 98.88 133 ASP A C 1
ATOM 1054 O O . ASP A 1 133 ? -7.392 6.358 -1.910 1.00 98.88 133 ASP A O 1
ATOM 1058 N N . HIS A 1 134 ? -8.464 8.219 -1.268 1.00 98.88 134 HIS A N 1
ATOM 1059 C CA . HIS A 1 134 ? -9.270 7.596 -0.203 1.00 98.88 134 HIS A CA 1
ATOM 1060 C C . HIS A 1 134 ? -8.478 6.704 0.763 1.00 98.88 134 HIS A C 1
ATOM 1062 O O . HIS A 1 134 ? -9.017 5.769 1.346 1.00 98.88 134 HIS A O 1
ATOM 1068 N N . ASN A 1 135 ? -7.180 6.951 0.929 1.00 98.94 135 ASN A N 1
ATOM 1069 C CA . ASN A 1 135 ? -6.365 6.241 1.905 1.00 98.94 135 ASN A CA 1
ATOM 1070 C C . ASN A 1 135 ? -6.408 6.986 3.241 1.00 98.94 135 ASN A C 1
ATOM 1072 O O . ASN A 1 135 ? -6.503 8.216 3.277 1.00 98.94 135 ASN A O 1
ATOM 1076 N N . LEU A 1 136 ? -6.277 6.245 4.337 1.00 98.94 136 LEU A N 1
ATOM 1077 C CA . LEU A 1 136 ? -6.032 6.817 5.653 1.00 98.94 136 LEU A CA 1
ATOM 1078 C C . LEU A 1 136 ? -4.531 6.779 5.928 1.00 98.94 136 LEU A C 1
ATOM 1080 O O . LEU A 1 136 ? -3.913 5.718 5.886 1.00 98.94 136 LEU A O 1
ATOM 1084 N N . ILE A 1 137 ? -3.956 7.945 6.205 1.00 98.75 137 ILE A N 1
ATOM 1085 C CA . ILE A 1 137 ? -2.525 8.171 6.372 1.00 98.75 137 ILE A CA 1
ATOM 1086 C C . ILE A 1 137 ? -2.264 8.721 7.778 1.00 98.75 137 ILE A C 1
ATOM 1088 O O . ILE A 1 137 ? -2.360 9.924 8.024 1.00 98.75 137 ILE A O 1
ATOM 1092 N N . HIS A 1 138 ? -1.894 7.842 8.702 1.00 98.50 138 HIS A N 1
ATOM 1093 C CA . HIS A 1 138 ? -1.495 8.197 10.058 1.00 98.50 138 HIS A CA 1
ATOM 1094 C C . HIS A 1 138 ? 0.029 8.097 10.213 1.00 98.50 138 HIS A C 1
ATOM 1096 O O . HIS A 1 138 ? 0.643 7.068 9.935 1.00 98.50 138 HIS A O 1
ATOM 1102 N N . GLY A 1 139 ? 0.664 9.187 10.652 1.00 96.12 139 GLY A N 1
ATOM 1103 C CA . GLY A 1 139 ? 2.123 9.248 10.788 1.00 96.12 139 GLY A CA 1
ATOM 1104 C C . GLY A 1 139 ? 2.864 9.608 9.495 1.00 96.12 139 GLY A C 1
ATOM 1105 O O . GLY A 1 139 ? 3.972 9.119 9.270 1.00 96.12 139 GLY A O 1
ATOM 1106 N N . PHE A 1 140 ? 2.272 10.447 8.639 1.00 96.44 140 PHE A N 1
ATOM 1107 C CA . PHE A 1 140 ? 2.985 11.090 7.526 1.00 96.44 140 PHE A CA 1
ATOM 1108 C C . PHE A 1 140 ? 4.146 11.941 8.051 1.00 96.44 140 PHE A C 1
ATOM 1110 O O . PHE A 1 140 ? 3.970 12.694 9.014 1.00 96.44 140 PHE A O 1
ATOM 1117 N N . ARG A 1 141 ? 5.321 11.859 7.418 1.00 91.44 141 ARG A N 1
ATOM 1118 C CA . ARG A 1 141 ? 6.520 12.573 7.899 1.00 91.44 141 ARG A CA 1
ATOM 1119 C C . ARG A 1 141 ? 6.961 13.703 6.985 1.00 91.44 141 ARG A C 1
ATOM 1121 O O . ARG A 1 141 ? 7.484 14.701 7.476 1.00 91.44 141 ARG A O 1
ATOM 1128 N N . GLY A 1 142 ? 6.767 13.556 5.679 1.00 90.38 142 GLY A N 1
ATOM 1129 C CA . GLY A 1 142 ? 7.305 14.462 4.668 1.00 90.38 142 GLY A CA 1
ATOM 1130 C C . GLY A 1 142 ? 8.834 14.509 4.670 1.00 90.38 142 GLY A C 1
ATOM 1131 O O . GLY A 1 142 ? 9.411 15.491 4.209 1.00 90.38 142 GLY A O 1
ATOM 1132 N N . SER A 1 143 ? 9.496 13.500 5.250 1.00 84.62 143 SER A N 1
ATOM 1133 C CA . SER A 1 143 ? 10.957 13.457 5.376 1.00 84.62 143 SER A CA 1
ATOM 1134 C C . SER A 1 143 ? 11.646 12.909 4.133 1.00 84.62 143 SER A C 1
ATOM 1136 O O . SER A 1 143 ? 12.830 13.179 3.953 1.00 84.62 143 SER A O 1
ATOM 1138 N N . GLN A 1 144 ? 10.917 12.170 3.293 1.00 90.25 144 GLN A N 1
ATOM 1139 C CA . GLN A 1 144 ? 11.407 11.667 2.015 1.00 90.25 144 GLN A CA 1
ATOM 1140 C C . GLN A 1 144 ? 10.801 12.455 0.859 1.00 90.25 144 GLN A C 1
ATOM 1142 O O . GLN A 1 144 ? 9.605 12.755 0.847 1.00 90.25 144 GLN A O 1
ATOM 1147 N N . GLU A 1 145 ? 11.631 12.768 -0.131 1.00 91.50 145 GLU A N 1
ATOM 1148 C CA . GLU A 1 145 ? 11.153 13.293 -1.405 1.00 91.50 145 GLU A CA 1
ATOM 1149 C C . GLU A 1 145 ? 10.267 12.236 -2.079 1.00 91.50 145 GLU A C 1
ATOM 1151 O O . GLU A 1 145 ? 10.656 11.078 -2.176 1.00 91.50 145 GLU A O 1
ATOM 1156 N N . GLY A 1 146 ? 9.055 12.623 -2.482 1.00 94.69 146 GLY A N 1
ATOM 1157 C CA . GLY A 1 146 ? 8.072 11.702 -3.062 1.00 94.69 146 GLY A CA 1
ATOM 1158 C C . GLY A 1 146 ? 7.107 11.052 -2.062 1.00 94.69 146 GLY A C 1
ATOM 1159 O O . GLY A 1 146 ? 6.226 10.303 -2.489 1.00 94.69 146 GLY A O 1
ATOM 1160 N N . GLU A 1 147 ? 7.207 11.330 -0.751 1.00 97.50 147 GLU A N 1
ATOM 1161 C CA . GLU A 1 147 ? 6.157 10.914 0.192 1.00 97.50 147 GLU A CA 1
ATOM 1162 C C . GLU A 1 147 ? 4.857 11.685 -0.090 1.00 97.50 147 GLU A C 1
ATOM 1164 O O . GLU A 1 147 ? 4.860 12.914 -0.202 1.00 97.50 147 GLU A O 1
ATOM 1169 N N . THR A 1 148 ? 3.729 10.981 -0.205 1.00 97.62 148 THR A N 1
ATOM 1170 C CA . THR A 1 148 ? 2.459 11.584 -0.637 1.00 97.62 148 THR A CA 1
ATOM 1171 C C . THR A 1 148 ? 1.254 11.083 0.153 1.00 97.62 148 THR A C 1
ATOM 1173 O O . THR A 1 148 ? 1.194 9.929 0.568 1.00 97.62 148 THR A O 1
ATOM 1176 N N . TYR A 1 149 ? 0.267 11.962 0.337 1.00 98.12 149 TYR A N 1
ATOM 1177 C CA . TYR A 1 149 ? -1.063 11.582 0.817 1.00 98.12 149 TYR A CA 1
ATOM 1178 C C . TYR A 1 149 ? -1.968 11.068 -0.312 1.00 98.12 149 TYR A C 1
ATOM 1180 O O . TYR A 1 149 ? -2.952 10.377 -0.057 1.00 98.12 149 TYR A O 1
ATOM 1188 N N . GLY A 1 150 ? -1.669 11.443 -1.560 1.00 97.62 150 GLY A N 1
ATOM 1189 C CA . GLY A 1 150 ? -2.636 11.372 -2.650 1.00 97.62 150 GLY A CA 1
ATOM 1190 C C . GLY A 1 150 ? -3.752 12.415 -2.506 1.00 97.62 150 GLY A C 1
ATOM 1191 O O . GLY A 1 150 ? -3.521 13.542 -2.063 1.00 97.62 150 GLY A O 1
ATOM 1192 N N . SER A 1 151 ? -4.965 12.045 -2.907 1.00 98.69 151 SER A N 1
ATOM 1193 C CA . SER A 1 151 ? -6.168 12.890 -2.863 1.00 98.69 151 SER A CA 1
ATOM 1194 C C . SER A 1 151 ? -7.282 12.248 -2.033 1.00 98.69 151 SER A C 1
ATOM 1196 O O . SER A 1 151 ? -7.211 11.066 -1.730 1.00 98.69 151 SER A O 1
ATOM 1198 N N . GLU A 1 152 ? -8.290 13.020 -1.615 1.00 98.56 152 GLU A N 1
ATOM 1199 C CA . GLU A 1 152 ? -9.442 12.496 -0.843 1.00 98.56 152 GLU A CA 1
ATOM 1200 C C . GLU A 1 152 ? -9.031 11.647 0.381 1.00 98.56 152 GLU A C 1
ATOM 1202 O O . GLU A 1 152 ? -9.713 10.706 0.766 1.00 98.56 152 GLU A O 1
ATOM 1207 N N . TYR A 1 153 ? -7.878 11.961 0.973 1.00 98.69 153 TYR A N 1
ATOM 1208 C CA . TYR A 1 153 ? -7.283 11.186 2.054 1.00 98.69 153 TYR A CA 1
ATOM 1209 C C . TYR A 1 153 ? -7.876 11.561 3.416 1.00 98.69 153 TYR A C 1
ATOM 1211 O O . TYR A 1 153 ? -8.337 12.683 3.637 1.00 98.69 153 TYR A O 1
ATOM 1219 N N . VAL A 1 154 ? -7.757 10.635 4.363 1.00 98.81 154 VAL A N 1
ATOM 1220 C CA . VAL A 1 154 ? -7.980 10.864 5.796 1.00 98.81 154 VAL A CA 1
ATOM 1221 C C . VAL A 1 154 ? -6.612 10.887 6.482 1.00 98.81 154 VAL A C 1
ATOM 1223 O O . VAL A 1 154 ? -5.779 10.035 6.201 1.00 98.81 154 VAL A O 1
ATOM 1226 N N . ALA A 1 155 ? -6.335 11.849 7.363 1.00 98.31 155 ALA A N 1
ATOM 1227 C CA . ALA A 1 155 ? -5.028 11.975 8.031 1.00 98.31 155 ALA A CA 1
ATOM 1228 C C . ALA A 1 155 ? -5.164 11.992 9.558 1.00 98.31 155 ALA A C 1
ATOM 1230 O O . ALA A 1 155 ? -4.774 12.948 10.230 1.00 98.31 155 ALA A O 1
ATOM 1231 N N . GLU A 1 156 ? -5.766 10.937 10.097 1.00 98.44 156 GLU A N 1
ATOM 1232 C CA . GLU A 1 156 ? -6.090 10.782 11.517 1.00 98.44 156 GLU A CA 1
ATOM 1233 C C . GLU A 1 156 ? -5.772 9.356 11.986 1.00 98.44 156 GLU A C 1
ATOM 1235 O O . GLU A 1 156 ? -5.567 8.469 11.163 1.00 98.44 156 GLU A O 1
ATOM 1240 N N . ASP A 1 157 ? -5.713 9.134 13.302 1.00 98.56 157 ASP A N 1
ATOM 1241 C CA . ASP A 1 157 ? -5.507 7.804 13.896 1.00 98.56 157 ASP A CA 1
ATOM 1242 C C . ASP A 1 157 ? -6.640 6.847 13.462 1.00 98.56 157 ASP A C 1
ATOM 1244 O O . ASP A 1 157 ? -7.813 7.192 13.633 1.00 98.56 157 ASP A O 1
ATOM 1248 N N . PRO A 1 158 ? -6.340 5.648 12.921 1.00 98.62 158 PRO A N 1
ATOM 1249 C CA . PRO A 1 158 ? -7.365 4.681 12.519 1.00 98.62 158 PRO A CA 1
ATOM 1250 C C . PRO A 1 158 ? -8.170 4.103 13.695 1.00 98.62 158 PRO A C 1
ATOM 1252 O O . PRO A 1 158 ? -9.165 3.418 13.463 1.00 98.62 158 PRO A O 1
ATOM 1255 N N . LEU A 1 159 ? -7.777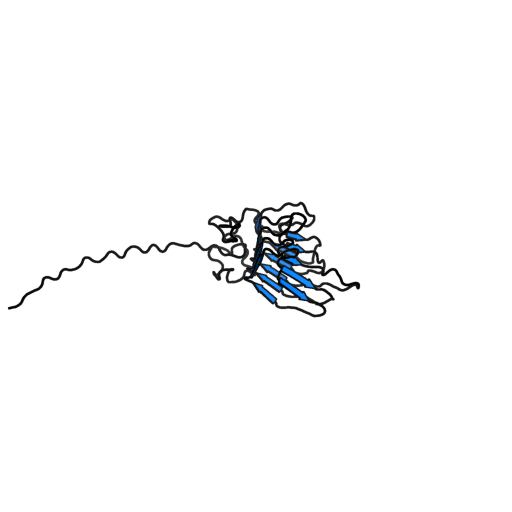 4.354 14.947 1.00 98.69 159 LEU A N 1
ATOM 1256 C CA . LEU A 1 159 ? -8.413 3.840 16.161 1.00 98.69 159 LEU A CA 1
ATOM 1257 C C . LEU A 1 159 ? -8.571 2.312 16.124 1.00 98.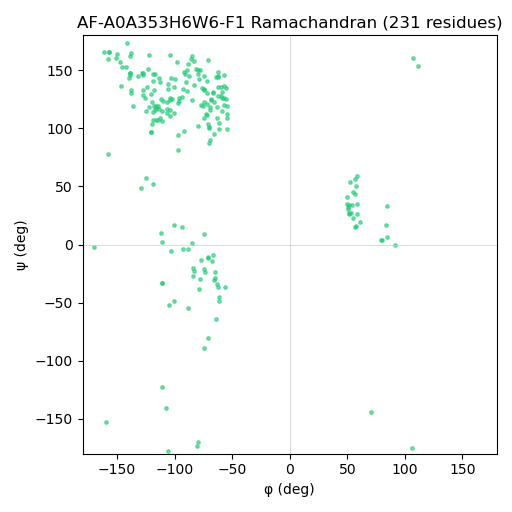69 159 LEU A C 1
ATOM 1259 O O . LEU A 1 159 ? -9.663 1.775 16.317 1.00 98.69 159 LEU A O 1
ATOM 1263 N N . PHE A 1 160 ? -7.470 1.599 15.876 1.00 98.75 160 PHE A N 1
ATOM 1264 C CA . PHE A 1 160 ? -7.437 0.136 15.955 1.00 98.75 160 PHE A CA 1
ATOM 1265 C C . PHE A 1 160 ? -7.750 -0.359 17.371 1.00 98.75 160 PHE A C 1
ATOM 1267 O O . PHE A 1 160 ? -7.342 0.258 18.355 1.00 98.75 160 PHE A O 1
ATOM 1274 N N . ARG A 1 161 ? -8.447 -1.493 17.507 1.00 98.31 161 ARG A N 1
ATOM 1275 C CA . ARG A 1 161 ? -8.809 -2.073 18.814 1.00 98.31 161 ARG A CA 1
ATOM 1276 C C . ARG A 1 161 ? -7.592 -2.449 19.653 1.00 98.31 161 ARG A C 1
ATOM 1278 O O . ARG A 1 161 ? -7.552 -2.114 20.836 1.00 98.31 161 ARG A O 1
ATOM 1285 N N . ASN A 1 162 ? -6.623 -3.152 19.067 1.00 98.25 162 ASN A N 1
ATOM 1286 C CA . ASN A 1 162 ? -5.383 -3.525 19.744 1.00 98.25 162 ASN A CA 1
ATOM 1287 C C . ASN A 1 162 ? -4.264 -3.824 18.724 1.00 98.25 162 ASN A C 1
ATOM 1289 O O . ASN A 1 162 ? -3.925 -4.990 18.498 1.00 98.25 162 ASN A O 1
ATOM 1293 N N . PRO A 1 163 ? -3.636 -2.790 18.137 1.00 97.81 163 PRO A N 1
ATOM 1294 C CA . PRO A 1 163 ? -2.622 -2.989 17.102 1.00 97.81 163 PRO A CA 1
ATOM 1295 C C . PRO A 1 163 ? -1.363 -3.695 17.632 1.00 97.81 163 PRO A C 1
ATOM 1297 O O . PRO A 1 163 ? -0.754 -4.485 16.918 1.00 97.81 163 PRO A O 1
ATOM 1300 N N . ALA A 1 164 ? -1.010 -3.511 18.911 1.00 96.00 164 ALA A N 1
ATOM 1301 C CA . ALA A 1 164 ? 0.102 -4.228 19.546 1.00 96.00 164 ALA A CA 1
ATOM 1302 C C . ALA A 1 164 ? -0.141 -5.747 19.657 1.00 96.00 164 ALA A C 1
ATOM 1304 O O . ALA A 1 164 ? 0.809 -6.520 19.765 1.00 96.00 164 ALA A O 1
ATOM 1305 N N . GLY A 1 165 ? -1.407 -6.173 19.647 1.00 97.50 165 GLY A N 1
ATOM 1306 C CA . GLY A 1 165 ? -1.819 -7.574 19.582 1.00 97.50 165 GLY A CA 1
ATOM 1307 C C . GLY A 1 165 ? -2.244 -8.034 18.187 1.00 97.50 165 GLY A C 1
ATOM 1308 O O . GLY A 1 165 ? -2.920 -9.055 18.105 1.00 97.50 165 GLY A O 1
ATOM 1309 N N . ALA A 1 166 ? -1.894 -7.288 17.130 1.00 96.88 166 ALA A N 1
ATOM 1310 C CA . ALA A 1 166 ? -2.299 -7.531 15.740 1.00 96.88 166 ALA A CA 1
ATOM 1311 C C . ALA A 1 166 ? -3.826 -7.543 15.503 1.00 96.88 166 ALA A C 1
ATOM 1313 O O . ALA A 1 166 ? -4.314 -8.158 14.556 1.00 96.88 166 ALA A O 1
ATOM 1314 N N . ASP A 1 167 ? -4.589 -6.844 16.347 1.00 98.44 167 ASP A N 1
ATOM 1315 C CA . ASP A 1 167 ? -6.016 -6.603 16.141 1.00 98.44 167 ASP A CA 1
ATOM 1316 C C . ASP A 1 167 ? -6.219 -5.221 15.510 1.00 98.44 167 ASP A C 1
ATOM 1318 O O . ASP A 1 167 ? -6.275 -4.190 16.195 1.00 98.44 167 ASP A O 1
ATOM 1322 N N . PHE A 1 168 ? -6.311 -5.232 14.182 1.00 98.69 168 PHE A N 1
ATOM 1323 C CA . PHE A 1 168 ? -6.511 -4.048 13.349 1.00 98.69 168 PHE A CA 1
ATOM 1324 C C . PHE A 1 168 ? -7.987 -3.772 13.039 1.00 98.69 168 PHE A C 1
ATOM 1326 O O . PHE A 1 168 ? -8.284 -2.977 12.148 1.00 98.69 168 PHE A O 1
ATOM 1333 N N . HIS A 1 169 ? -8.923 -4.392 13.763 1.00 98.69 169 HIS A N 1
ATOM 1334 C CA . HIS A 1 169 ? -10.320 -3.985 13.681 1.00 98.69 169 HIS A CA 1
ATOM 1335 C C . HIS A 1 169 ? -10.482 -2.546 14.155 1.00 98.69 169 HIS A C 1
ATOM 1337 O O . HIS A 1 169 ? -9.846 -2.109 15.119 1.00 98.69 169 HIS A O 1
ATOM 1343 N N . LEU A 1 170 ? -11.398 -1.830 13.515 1.00 98.62 170 LEU A N 1
ATOM 1344 C CA . LEU A 1 170 ? -11.714 -0.455 13.864 1.00 98.62 170 LEU A CA 1
ATOM 1345 C C . LEU A 1 170 ? -12.535 -0.391 15.164 1.00 98.62 170 LEU A C 1
ATOM 1347 O O . LEU A 1 170 ? -13.362 -1.261 15.479 1.00 98.62 170 LEU A O 1
ATOM 1351 N N . GLN A 1 171 ? -12.295 0.654 15.949 1.00 97.81 171 GLN A N 1
ATOM 1352 C CA . GLN A 1 171 ? -13.161 1.048 17.054 1.00 97.81 171 GLN A CA 1
ATOM 1353 C C . GLN A 1 171 ? -14.302 1.944 16.560 1.00 97.81 171 GLN A C 1
ATOM 1355 O O . GLN A 1 171 ? -14.219 2.590 15.516 1.00 97.81 171 GLN A O 1
ATOM 1360 N N . ALA A 1 172 ? -15.373 2.018 17.355 1.00 96.19 172 ALA A N 1
ATOM 1361 C CA . ALA A 1 172 ? -16.454 2.961 17.100 1.00 96.19 172 ALA A CA 1
ATOM 1362 C C . ALA A 1 172 ? -15.917 4.401 17.108 1.00 96.19 172 ALA A C 1
ATOM 1364 O O . ALA A 1 172 ? -15.226 4.799 18.046 1.00 96.19 172 ALA A O 1
ATOM 1365 N N . GLY A 1 173 ? -16.275 5.179 16.085 1.00 96.50 173 GLY A N 1
ATOM 1366 C CA . GLY A 1 173 ? -15.790 6.550 15.907 1.00 96.50 173 GLY A CA 1
ATOM 1367 C C . GLY A 1 173 ? -14.440 6.659 15.197 1.00 96.50 173 GLY A C 1
ATOM 1368 O O . GLY A 1 173 ? -13.913 7.763 15.114 1.00 96.50 173 GLY A O 1
ATOM 1369 N N . SER A 1 174 ? -13.889 5.549 14.691 1.00 98.62 174 SER A N 1
ATOM 1370 C CA . SER A 1 174 ? -12.732 5.596 13.797 1.00 98.62 174 SER A CA 1
ATOM 1371 C C . SER A 1 174 ? -13.035 6.451 12.558 1.00 98.62 174 SER A C 1
ATOM 1373 O O . SER A 1 174 ? -14.108 6.301 11.971 1.00 98.62 174 SER A O 1
ATOM 1375 N N . PRO A 1 175 ? -12.098 7.314 12.127 1.00 98.75 175 PRO A N 1
ATOM 1376 C CA . PRO A 1 175 ? -12.259 8.126 10.924 1.00 98.75 175 PRO A CA 1
ATOM 1377 C C . PRO A 1 175 ? -12.170 7.293 9.632 1.00 98.75 175 PRO A C 1
ATOM 1379 O O . PRO A 1 175 ? -12.498 7.795 8.560 1.00 98.75 175 PRO A O 1
ATOM 1382 N N . ALA A 1 176 ? -11.755 6.023 9.718 1.00 98.81 176 ALA A N 1
ATOM 1383 C CA . ALA A 1 176 ? -11.783 5.083 8.599 1.00 98.81 176 ALA A CA 1
ATOM 1384 C C . ALA A 1 176 ? -13.197 4.573 8.271 1.00 98.81 176 ALA A C 1
ATOM 1386 O O . ALA A 1 176 ? -13.418 4.117 7.150 1.00 98.81 176 ALA A O 1
ATOM 1387 N N . VAL A 1 177 ? -14.131 4.650 9.227 1.00 98.75 177 VAL A N 1
ATOM 1388 C CA . VAL A 1 177 ? -15.496 4.125 9.078 1.00 98.75 177 VAL A CA 1
ATOM 1389 C C . VAL A 1 177 ? -16.302 4.993 8.118 1.00 98.75 177 VAL A C 1
ATOM 1391 O O . VAL A 1 177 ? -16.343 6.211 8.283 1.00 98.75 177 VAL A O 1
ATOM 1394 N N . ASP A 1 178 ? -16.957 4.362 7.144 1.00 98.31 178 ASP A N 1
ATOM 1395 C CA . ASP A 1 178 ? -17.782 4.968 6.094 1.00 98.31 178 ASP A CA 1
ATOM 1396 C C . ASP A 1 178 ? -17.054 6.014 5.215 1.00 98.31 178 ASP A C 1
ATOM 1398 O O . ASP A 1 178 ? -17.701 6.793 4.510 1.00 98.31 178 ASP A O 1
ATOM 1402 N N . SER A 1 179 ? -15.716 6.046 5.241 1.00 98.62 179 SER A N 1
ATOM 1403 C CA . SER A 1 179 ? -14.893 7.086 4.590 1.00 98.62 179 SER A CA 1
ATOM 1404 C C . SER A 1 179 ? -14.227 6.644 3.281 1.00 98.62 179 SER A C 1
ATOM 1406 O O . SER A 1 179 ? -13.571 7.448 2.618 1.00 98.62 179 SER A O 1
ATOM 1408 N N . GLY A 1 180 ? -14.350 5.373 2.907 1.00 98.62 180 GLY A N 1
ATOM 1409 C CA . GLY A 1 180 ? -13.756 4.806 1.701 1.00 98.62 180 GLY A CA 1
ATOM 1410 C C . GLY A 1 180 ? -14.606 5.010 0.446 1.00 98.62 180 GLY A C 1
ATOM 1411 O O . GLY A 1 180 ? -15.816 5.246 0.483 1.00 98.62 180 GLY A O 1
ATOM 1412 N N . SER A 1 181 ? -13.967 4.856 -0.710 1.00 98.62 181 SER A N 1
ATOM 1413 C CA . SER A 1 181 ? -14.639 4.835 -2.008 1.00 98.62 181 SER A CA 1
ATOM 1414 C C . SER A 1 181 ? -15.198 3.446 -2.321 1.00 98.62 181 SER A C 1
ATOM 1416 O O . SER A 1 181 ? -14.516 2.436 -2.175 1.00 98.62 181 SER A O 1
ATOM 1418 N N . ALA A 1 182 ? -16.419 3.369 -2.854 1.00 98.31 182 ALA A N 1
ATOM 1419 C CA . ALA A 1 182 ? -16.982 2.102 -3.334 1.00 98.31 182 ALA A CA 1
ATOM 1420 C C . ALA A 1 182 ? -16.308 1.586 -4.626 1.00 98.31 182 ALA A C 1
ATOM 1422 O O . ALA A 1 182 ? -16.543 0.455 -5.052 1.00 98.31 182 ALA A O 1
ATOM 1423 N N . GLN A 1 183 ? -15.495 2.408 -5.299 1.00 98.50 183 GLN A N 1
ATOM 1424 C CA . GLN A 1 183 ? -14.909 2.062 -6.590 1.00 98.50 183 GLN A CA 1
ATOM 1425 C C . GLN A 1 183 ? -13.777 1.037 -6.446 1.00 98.50 183 GLN A C 1
ATOM 1427 O O . GLN A 1 183 ? -12.662 1.377 -6.050 1.00 98.50 183 GLN A O 1
ATOM 1432 N N . GLY A 1 184 ? -14.045 -0.196 -6.882 1.00 97.62 184 GLY A N 1
ATOM 1433 C CA . GLY A 1 184 ? -13.069 -1.291 -6.869 1.00 97.62 184 GLY A CA 1
ATOM 1434 C C . GLY A 1 184 ? -12.892 -1.950 -5.500 1.00 97.62 184 GLY A C 1
ATOM 1435 O O . GLY A 1 184 ? -12.059 -2.841 -5.374 1.00 97.62 184 GLY A O 1
ATOM 1436 N N . ALA A 1 185 ? -13.668 -1.540 -4.492 1.00 98.44 185 ALA A N 1
ATOM 1437 C CA . ALA A 1 185 ? -13.666 -2.180 -3.184 1.00 98.44 185 ALA A CA 1
ATOM 1438 C C . ALA A 1 185 ? -14.129 -3.652 -3.297 1.00 98.44 185 ALA A C 1
ATOM 1440 O O . ALA A 1 185 ? -15.125 -3.922 -3.981 1.00 98.44 185 ALA A O 1
ATOM 1441 N N . PRO A 1 186 ? -13.448 -4.607 -2.636 1.00 98.31 186 PRO A N 1
ATOM 1442 C CA . PRO A 1 186 ? -13.892 -5.997 -2.581 1.00 98.31 186 PRO A CA 1
ATOM 1443 C C . PRO A 1 186 ? -15.246 -6.131 -1.876 1.00 98.31 186 PRO A C 1
ATOM 1445 O O . PRO A 1 186 ? -15.538 -5.388 -0.937 1.00 98.31 186 PRO A O 1
ATOM 1448 N N . ALA A 1 187 ? -16.047 -7.114 -2.297 1.00 98.19 187 ALA A N 1
ATOM 1449 C CA . ALA A 1 187 ? -17.398 -7.328 -1.772 1.00 98.19 187 ALA A CA 1
ATOM 1450 C C . ALA A 1 187 ? -17.427 -7.681 -0.277 1.00 98.19 187 ALA A C 1
ATOM 1452 O O . ALA A 1 187 ? -18.348 -7.267 0.423 1.00 98.19 187 ALA A O 1
ATOM 1453 N N . ASP A 1 188 ? -16.419 -8.413 0.194 1.00 98.19 188 ASP A N 1
ATOM 1454 C CA . ASP A 1 188 ? -16.280 -8.852 1.580 1.00 98.19 188 ASP A CA 1
ATOM 1455 C C . ASP A 1 188 ? -14.945 -8.359 2.150 1.00 98.19 188 ASP A C 1
ATOM 1457 O O . ASP A 1 188 ? -13.981 -8.189 1.397 1.00 98.19 188 ASP A O 1
ATOM 1461 N N . ASP A 1 189 ? -14.878 -8.129 3.459 1.00 9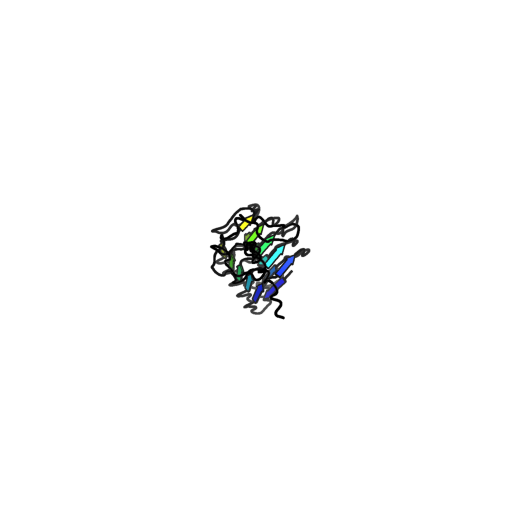8.69 189 ASP A N 1
ATOM 1462 C CA . ASP A 1 189 ? -13.662 -7.750 4.183 1.00 98.69 189 ASP A CA 1
ATOM 1463 C C . ASP A 1 189 ? -12.747 -8.940 4.522 1.00 98.69 189 ASP A C 1
ATOM 1465 O O . ASP A 1 189 ? -12.953 -10.068 4.063 1.00 98.69 189 ASP A O 1
ATOM 1469 N N . PHE A 1 190 ? -11.690 -8.684 5.297 1.00 98.69 190 PHE A N 1
ATOM 1470 C CA . PHE A 1 190 ? -10.754 -9.716 5.750 1.00 98.69 190 PHE A CA 1
ATOM 1471 C C . PHE A 1 190 ? -11.445 -10.862 6.515 1.00 98.69 190 PHE A C 1
ATOM 1473 O O . PHE A 1 190 ? -11.075 -12.026 6.347 1.00 98.69 190 PHE A O 1
ATOM 1480 N N . ASP A 1 191 ? -12.472 -10.542 7.306 1.00 97.69 191 ASP A N 1
ATOM 1481 C CA . ASP A 1 191 ? -13.245 -11.476 8.133 1.00 97.69 191 ASP A CA 1
ATOM 1482 C C . ASP A 1 191 ? -14.435 -12.107 7.383 1.00 97.69 191 ASP A C 1
ATOM 1484 O O . ASP A 1 191 ? -15.116 -12.993 7.910 1.00 97.69 191 ASP A O 1
ATOM 1488 N N . GLY A 1 192 ? -14.682 -11.687 6.139 1.00 97.50 192 GLY A N 1
ATOM 1489 C CA . GLY A 1 192 ? -15.812 -12.132 5.326 1.00 97.50 192 GLY A CA 1
ATOM 1490 C C . GLY A 1 192 ? -17.116 -11.373 5.596 1.00 97.50 192 GLY A C 1
ATOM 1491 O O . GLY A 1 192 ? -18.189 -11.863 5.241 1.00 97.50 192 GLY A O 1
ATOM 1492 N N . ASN A 1 193 ? -17.060 -10.204 6.239 1.00 97.25 193 ASN A N 1
ATOM 1493 C CA . ASN A 1 193 ? -18.211 -9.315 6.376 1.00 97.25 193 ASN A CA 1
ATOM 1494 C C . ASN A 1 193 ? -18.462 -8.584 5.056 1.00 97.25 193 ASN A C 1
ATOM 1496 O O . ASN A 1 193 ? -17.536 -8.031 4.466 1.00 97.25 193 ASN A O 1
ATOM 1500 N N . ILE A 1 194 ? -19.724 -8.521 4.628 1.00 97.25 194 ILE A N 1
ATOM 1501 C CA . ILE A 1 194 ? -20.094 -7.792 3.409 1.00 97.25 194 ILE A CA 1
ATOM 1502 C C . ILE A 1 194 ? -19.816 -6.293 3.565 1.00 97.25 194 ILE A C 1
ATOM 1504 O O . ILE A 1 194 ? -20.079 -5.719 4.626 1.00 97.25 194 ILE A O 1
ATOM 1508 N N . ARG A 1 195 ? -19.384 -5.648 2.485 1.00 97.75 195 ARG A N 1
ATOM 1509 C CA . ARG A 1 195 ? -19.257 -4.193 2.392 1.00 97.75 195 ARG A CA 1
ATOM 1510 C C . ARG A 1 195 ? -20.397 -3.564 1.577 1.00 97.75 195 ARG A C 1
ATOM 1512 O O . ARG A 1 195 ? -20.786 -4.126 0.550 1.00 97.75 195 ARG A O 1
ATOM 1519 N N . PRO A 1 196 ? -20.899 -2.375 1.951 1.00 97.25 196 PRO A N 1
ATOM 1520 C CA . PRO A 1 196 ? -20.672 -1.702 3.226 1.00 97.25 196 PRO A CA 1
ATOM 1521 C C . PRO A 1 196 ? -21.552 -2.271 4.353 1.00 97.25 196 PRO A C 1
ATOM 1523 O O . PRO A 1 196 ? -22.678 -2.710 4.100 1.00 97.25 196 PRO A O 1
ATOM 1526 N N . GLN A 1 197 ? -21.080 -2.222 5.603 1.00 94.75 197 GLN A N 1
ATOM 1527 C CA . GLN A 1 197 ? -21.946 -2.438 6.781 1.00 94.75 197 GLN A CA 1
ATOM 1528 C C . GLN A 1 197 ? -22.680 -1.157 7.212 1.00 94.75 197 GLN A C 1
ATOM 1530 O O . GLN A 1 197 ? -23.756 -1.234 7.814 1.00 94.75 197 GLN A O 1
ATOM 1535 N N . GLY A 1 198 ? -22.099 0.008 6.920 1.00 92.69 198 GLY A N 1
ATOM 1536 C CA . GLY A 1 198 ? -22.640 1.325 7.235 1.00 92.69 198 GLY A CA 1
ATOM 1537 C C . GLY A 1 198 ? -23.162 2.073 6.007 1.00 92.69 198 GLY A C 1
ATOM 1538 O O . GLY A 1 198 ? -23.830 1.512 5.135 1.00 92.69 198 GLY A O 1
ATOM 1539 N N . VAL A 1 199 ? -22.915 3.381 5.978 1.00 94.75 199 VAL A N 1
ATOM 1540 C CA . VAL A 1 199 ? -23.279 4.271 4.863 1.00 94.75 199 VAL A CA 1
ATOM 1541 C C . VAL A 1 199 ? -22.306 4.130 3.687 1.00 94.75 199 VAL A C 1
ATOM 1543 O O . VAL A 1 199 ? -22.714 4.329 2.540 1.00 94.75 199 VAL A O 1
ATOM 1546 N N . GLY A 1 200 ? -21.048 3.789 3.956 1.00 96.50 200 GLY A N 1
ATOM 1547 C CA . GLY A 1 200 ? -19.963 3.708 2.986 1.00 96.50 200 GLY A CA 1
ATOM 1548 C C . GLY A 1 200 ? -19.039 2.529 3.267 1.00 96.50 200 GLY A C 1
ATOM 1549 O O . GLY A 1 200 ? -19.202 1.819 4.250 1.00 96.50 200 GLY A O 1
ATOM 1550 N N . VAL A 1 201 ? -18.100 2.296 2.351 1.00 98.44 201 VAL A N 1
ATOM 1551 C CA . VAL A 1 201 ? -17.034 1.307 2.550 1.00 98.44 201 VAL A CA 1
ATOM 1552 C C . VAL A 1 201 ? -16.063 1.854 3.585 1.00 98.44 201 VAL A C 1
ATOM 1554 O O . VAL A 1 201 ? -15.722 3.037 3.527 1.00 98.44 201 VAL A O 1
ATOM 1557 N N . ASP A 1 202 ? -15.566 1.009 4.477 1.00 98.88 202 ASP A N 1
ATOM 1558 C CA . ASP A 1 202 ? -14.506 1.422 5.388 1.00 98.88 202 ASP A CA 1
ATOM 1559 C C . ASP A 1 202 ? -13.142 1.404 4.695 1.00 98.88 202 ASP A C 1
ATOM 1561 O O . ASP A 1 202 ? -12.853 0.583 3.819 1.00 98.88 202 ASP A O 1
ATOM 1565 N N . ILE A 1 203 ? -12.268 2.326 5.092 1.00 98.94 203 ILE A N 1
ATOM 1566 C CA . ILE A 1 203 ? -10.862 2.303 4.686 1.00 98.94 203 ILE A CA 1
ATOM 1567 C C . ILE A 1 203 ? -10.158 1.192 5.480 1.00 98.94 203 ILE A C 1
ATOM 1569 O O . ILE A 1 203 ? -10.286 1.113 6.698 1.00 98.94 203 ILE A O 1
ATOM 1573 N N . GLY A 1 204 ? -9.359 0.366 4.808 1.00 98.88 204 GLY A N 1
ATOM 1574 C CA . GLY A 1 204 ? -8.555 -0.702 5.402 1.00 98.88 204 GLY A CA 1
ATOM 1575 C C . GLY A 1 204 ? -9.093 -2.107 5.143 1.00 98.88 204 GLY A C 1
ATOM 1576 O O . GLY A 1 204 ? -10.043 -2.311 4.384 1.00 98.88 204 GLY A O 1
ATOM 1577 N N . ALA A 1 205 ? -8.436 -3.094 5.761 1.00 98.88 205 ALA A N 1
ATOM 1578 C CA . ALA A 1 205 ? -8.728 -4.514 5.549 1.00 98.88 205 ALA A CA 1
ATOM 1579 C C . ALA A 1 205 ? -10.035 -5.000 6.195 1.00 98.88 205 ALA A C 1
ATOM 1581 O O . ALA A 1 205 ? -10.607 -5.981 5.723 1.00 98.88 205 ALA A O 1
ATOM 1582 N N . TYR A 1 206 ? -10.517 -4.319 7.235 1.00 98.75 206 TYR A N 1
ATOM 1583 C CA . TYR A 1 206 ? -11.695 -4.712 8.009 1.00 98.75 206 TYR A CA 1
ATOM 1584 C C . TYR A 1 206 ? -12.832 -3.715 7.836 1.00 98.75 206 TYR A C 1
ATOM 1586 O O . TYR A 1 206 ? -12.592 -2.511 7.821 1.00 98.75 206 TYR A O 1
ATOM 1594 N N . GLU A 1 207 ? -14.057 -4.230 7.791 1.00 98.12 207 GLU A N 1
ATOM 1595 C CA . GLU A 1 207 ? -15.277 -3.443 7.885 1.00 98.12 207 GLU A CA 1
ATOM 1596 C C . GLU A 1 207 ? -15.732 -3.374 9.350 1.00 98.12 207 GLU A C 1
ATOM 1598 O O . GLU A 1 207 ? -15.788 -4.370 10.083 1.00 98.12 207 GLU A O 1
ATOM 1603 N N . PHE A 1 208 ? -16.083 -2.185 9.812 1.00 97.81 208 PHE A N 1
ATOM 1604 C CA . PHE A 1 208 ? -16.599 -1.952 11.142 1.00 97.81 208 PHE A CA 1
ATOM 1605 C C . PHE A 1 208 ? -18.027 -2.479 11.249 1.00 97.81 208 PHE A C 1
ATOM 1607 O O . PHE A 1 208 ? -18.991 -1.942 10.703 1.00 97.81 208 PHE A O 1
ATOM 1614 N N . THR A 1 209 ? -18.179 -3.532 12.043 1.00 91.62 209 THR A N 1
ATOM 1615 C CA . THR A 1 209 ? -19.479 -4.117 12.354 1.00 91.62 209 THR A CA 1
ATOM 1616 C C . THR A 1 209 ? -19.988 -3.574 13.688 1.00 91.62 209 THR A C 1
ATOM 1618 O O . THR A 1 209 ? -19.371 -3.731 14.750 1.00 91.62 209 THR A O 1
ATOM 1621 N N . LEU A 1 210 ? -21.170 -2.953 13.669 1.00 81.31 210 LEU A N 1
ATOM 1622 C CA . LEU A 1 210 ? -21.903 -2.676 14.899 1.00 81.31 210 LEU A CA 1
ATOM 1623 C C . LEU A 1 210 ? -22.428 -4.002 15.446 1.00 81.31 210 LEU A C 1
ATOM 1625 O O . LEU A 1 210 ? -23.429 -4.536 14.969 1.00 81.31 210 LEU A O 1
ATOM 1629 N N . VAL A 1 211 ? -21.780 -4.532 16.483 1.00 67.69 211 VAL A N 1
ATOM 1630 C CA . VAL A 1 211 ? -22.340 -5.654 17.239 1.00 67.69 211 VAL A CA 1
ATOM 1631 C C . VAL A 1 211 ? -23.555 -5.128 17.997 1.00 67.69 211 VAL A C 1
ATOM 1633 O O . VAL A 1 211 ? -23.433 -4.633 19.114 1.00 67.69 211 VAL A O 1
ATOM 1636 N N . VAL A 1 212 ? -24.741 -5.183 17.388 1.00 60.28 212 VAL A N 1
ATOM 1637 C CA . VAL A 1 212 ? -25.988 -4.883 18.095 1.00 60.28 212 VAL A CA 1
ATOM 1638 C C . VAL A 1 212 ? -26.239 -6.057 19.041 1.00 60.28 212 VAL A C 1
ATOM 1640 O O . VAL A 1 212 ? -26.517 -7.162 18.565 1.00 60.28 212 VAL A O 1
ATOM 1643 N N . PRO A 1 213 ? -26.145 -5.881 20.374 1.00 55.38 213 PRO A N 1
ATOM 1644 C CA . PRO A 1 213 ? -26.504 -6.957 21.272 1.00 55.38 213 PRO A CA 1
ATOM 1645 C C . PRO A 1 213 ? -27.989 -7.230 21.068 1.00 55.38 213 PRO A C 1
ATOM 1647 O O . PRO A 1 213 ? -28.831 -6.354 21.288 1.00 55.38 213 PRO A O 1
ATOM 1650 N N . VAL A 1 214 ? -28.320 -8.444 20.625 1.00 58.72 214 VAL A N 1
ATOM 1651 C CA . VAL A 1 214 ? -29.711 -8.882 20.553 1.00 58.72 214 VAL A CA 1
ATOM 1652 C C . VAL A 1 214 ? -30.244 -8.855 21.979 1.00 58.72 214 VAL A C 1
ATOM 1654 O O . VAL A 1 214 ? -29.911 -9.704 22.807 1.00 58.72 214 VAL A O 1
ATOM 1657 N N . SER A 1 215 ? -31.061 -7.850 22.284 1.00 57.84 215 SER A N 1
ATOM 16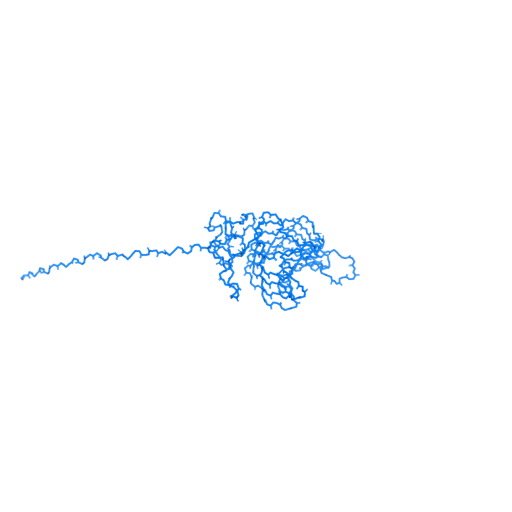58 C CA . SER A 1 215 ? -31.822 -7.814 23.522 1.00 57.84 215 SER A CA 1
ATOM 1659 C C . SER A 1 215 ? -32.904 -8.883 23.425 1.00 57.84 215 SER A C 1
ATOM 1661 O O . SER A 1 215 ? -34.029 -8.647 22.991 1.00 57.84 215 SER A O 1
ATOM 1663 N N . VAL A 1 216 ? -32.556 -10.107 23.818 1.00 63.44 216 VAL A N 1
ATOM 1664 C CA . VAL A 1 216 ? -33.563 -11.115 24.131 1.00 63.44 216 VAL A CA 1
ATOM 1665 C C . VAL A 1 216 ? -34.316 -10.619 25.361 1.00 63.44 216 VAL A C 1
ATOM 1667 O O . VAL A 1 216 ? -33.874 -10.780 26.496 1.00 63.44 216 VAL A O 1
ATOM 1670 N N . SER A 1 217 ? -35.451 -9.949 25.141 1.00 66.56 217 SER A N 1
ATOM 1671 C CA . SER A 1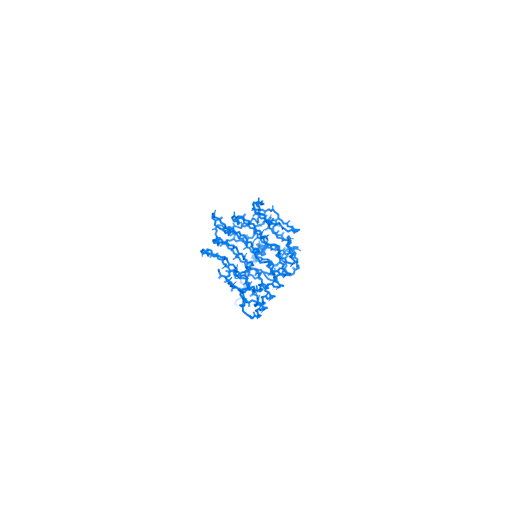 217 ? -36.402 -9.730 26.228 1.00 66.56 217 SER A CA 1
ATOM 1672 C C . SER A 1 217 ? -36.743 -11.106 26.799 1.00 66.56 217 SER A C 1
ATOM 1674 O O . SER A 1 217 ? -37.123 -11.987 26.020 1.00 66.56 217 SER A O 1
ATOM 1676 N N . PRO A 1 218 ? -36.581 -11.340 28.115 1.00 64.56 218 PRO A N 1
ATOM 1677 C CA . PRO A 1 218 ? -36.970 -12.608 28.699 1.00 64.56 218 PRO A CA 1
ATOM 1678 C C . PRO A 1 218 ? -38.446 -12.814 28.377 1.00 64.56 218 PRO A C 1
ATOM 1680 O O . PRO A 1 218 ? -39.282 -11.977 28.720 1.00 64.56 218 PRO A O 1
ATOM 1683 N N . MET A 1 219 ? -38.750 -13.903 27.668 1.00 66.38 219 MET A N 1
ATOM 1684 C CA . MET A 1 219 ? -40.122 -14.324 27.429 1.00 66.38 219 MET A CA 1
ATOM 1685 C C . MET A 1 219 ? -40.772 -14.444 28.804 1.00 66.38 219 MET A C 1
ATOM 1687 O O . MET A 1 219 ? -40.390 -15.301 29.602 1.00 66.38 219 MET A O 1
ATOM 1691 N N . THR A 1 220 ? -41.681 -13.526 29.128 1.00 63.84 220 THR A N 1
ATOM 1692 C CA . THR A 1 220 ? -42.421 -13.578 30.381 1.00 63.84 220 THR A CA 1
ATOM 1693 C C . THR A 1 220 ? -43.160 -14.906 30.390 1.00 63.84 220 THR A C 1
ATOM 1695 O O . THR A 1 220 ? -43.999 -15.170 29.529 1.00 63.84 220 THR A O 1
ATOM 1698 N N . ALA A 1 221 ? -42.787 -15.785 31.322 1.00 61.75 221 ALA A N 1
ATOM 1699 C CA . ALA A 1 221 ? -43.474 -17.050 31.504 1.00 61.75 221 ALA A CA 1
ATOM 1700 C C . ALA A 1 221 ? -44.964 -16.746 31.701 1.00 61.75 221 ALA A C 1
ATOM 1702 O O . ALA A 1 221 ? -45.337 -16.016 32.624 1.00 61.75 221 ALA A O 1
ATOM 1703 N N . LEU A 1 222 ? -45.805 -17.261 30.801 1.00 65.25 222 LEU A N 1
ATOM 1704 C CA . LEU A 1 222 ? -47.251 -17.200 30.974 1.00 65.25 222 LEU A CA 1
ATOM 1705 C C . LEU A 1 222 ? -47.587 -17.834 32.334 1.00 65.25 222 LEU A C 1
ATOM 1707 O O . LEU A 1 222 ? -47.029 -18.888 32.654 1.00 65.25 222 LEU A O 1
ATOM 1711 N N . PRO A 1 223 ? -48.454 -17.216 33.155 1.00 58.22 223 PRO A N 1
ATOM 1712 C CA . PRO A 1 223 ? -48.794 -17.764 34.459 1.00 58.22 223 PRO A CA 1
ATOM 1713 C C . PRO A 1 223 ? -49.379 -19.168 34.287 1.00 58.22 223 PRO A C 1
ATOM 1715 O O . PRO A 1 223 ? -50.327 -19.369 33.526 1.00 58.22 223 PRO A O 1
ATOM 1718 N N . SER A 1 224 ? -48.793 -20.139 34.990 1.00 61.91 224 SER A N 1
ATOM 1719 C CA . SER A 1 224 ? -49.256 -21.523 35.014 1.00 61.91 224 SER A CA 1
ATOM 1720 C C . SER A 1 224 ? -50.731 -21.566 35.408 1.00 61.91 224 SER A C 1
ATOM 1722 O O . SER A 1 224 ? -51.087 -21.262 36.548 1.00 61.91 224 SER A O 1
ATOM 1724 N N . ILE A 1 225 ? -51.597 -21.959 34.474 1.00 60.06 225 ILE A N 1
ATOM 1725 C CA . ILE A 1 225 ? -52.991 -22.277 34.778 1.00 60.06 225 ILE A CA 1
ATOM 1726 C C . ILE A 1 225 ? -52.974 -23.580 35.582 1.00 60.06 225 ILE A C 1
ATOM 1728 O O . ILE A 1 225 ? -52.823 -24.667 35.028 1.00 60.06 225 ILE A O 1
ATOM 1732 N N . ILE A 1 226 ? -53.096 -23.471 36.906 1.00 57.94 226 ILE A N 1
ATOM 1733 C CA . ILE A 1 226 ? -53.390 -24.618 37.768 1.00 57.94 226 ILE A CA 1
ATOM 1734 C C . ILE A 1 226 ? -54.838 -25.010 37.481 1.00 57.94 226 ILE A C 1
ATOM 1736 O O . ILE A 1 226 ? -55.776 -24.354 37.932 1.00 57.94 226 ILE A O 1
ATOM 1740 N N . MET A 1 227 ? -55.017 -26.061 36.688 1.00 60.75 227 MET A N 1
ATOM 1741 C CA . MET A 1 227 ? -56.319 -26.667 36.443 1.00 60.75 227 MET A CA 1
ATOM 1742 C C . MET A 1 227 ? -56.706 -27.479 37.694 1.00 60.75 227 MET A C 1
ATOM 1744 O O . MET A 1 227 ? -55.955 -28.384 38.068 1.00 60.75 227 MET A O 1
ATOM 1748 N N . PRO A 1 228 ? -57.821 -27.177 38.390 1.00 57.81 228 PRO A N 1
ATOM 1749 C CA . PRO A 1 228 ? -58.244 -27.972 39.535 1.00 57.81 228 PRO A CA 1
ATOM 1750 C C . PRO A 1 228 ? -58.652 -29.372 39.071 1.00 57.81 228 PRO A C 1
ATOM 1752 O O . PRO A 1 228 ? -59.432 -29.522 38.129 1.00 57.81 228 PRO A O 1
ATOM 1755 N N . LEU A 1 229 ? -58.129 -30.393 39.748 1.00 56.38 229 LEU A N 1
ATOM 1756 C CA . LEU A 1 229 ? -58.499 -31.790 39.557 1.00 56.38 229 LEU A CA 1
ATOM 1757 C C . LEU A 1 229 ? -59.983 -31.964 39.932 1.00 56.38 229 LEU A C 1
ATOM 1759 O O . LEU A 1 229 ? -60.338 -31.897 41.109 1.00 56.38 229 LEU A O 1
ATOM 1763 N N . LEU A 1 230 ? -60.857 -32.179 38.94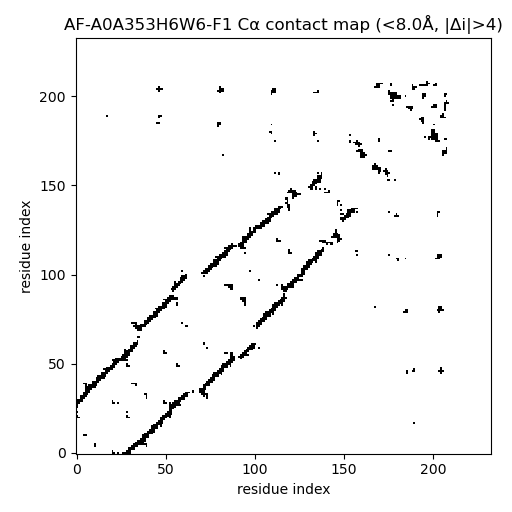8 1.00 54.41 230 LEU A N 1
ATOM 1764 C CA . LEU A 1 230 ? -62.203 -32.694 39.202 1.00 54.41 230 LEU A CA 1
ATOM 1765 C C . LEU A 1 230 ? -62.093 -34.209 39.403 1.00 54.41 230 LEU A C 1
ATOM 1767 O O . LEU A 1 230 ? -61.945 -34.964 38.446 1.00 54.41 230 LEU A O 1
ATOM 1771 N N . LEU A 1 231 ? -62.134 -34.635 40.666 1.00 55.75 231 LEU A N 1
ATOM 1772 C CA . LEU A 1 231 ? -62.439 -36.013 41.041 1.00 55.75 231 LEU A CA 1
ATOM 1773 C C . LEU A 1 231 ? -63.919 -36.263 40.728 1.00 55.75 231 LEU A C 1
ATOM 1775 O O . LEU A 1 231 ? -64.784 -35.619 41.319 1.00 55.75 231 LEU A O 1
ATOM 1779 N N . SER A 1 232 ? -64.200 -37.173 39.797 1.00 57.03 232 SER A N 1
ATOM 1780 C CA . SER A 1 232 ? -65.520 -37.790 39.654 1.00 57.03 232 SER A CA 1
ATOM 1781 C C . SER A 1 232 ? -65.502 -39.175 40.297 1.00 57.03 232 SER A C 1
ATOM 1783 O O . SER A 1 232 ? -64.537 -39.917 40.108 1.00 57.03 232 SER A O 1
ATOM 1785 N N . GLU A 1 233 ? -66.566 -39.440 41.052 1.00 58.66 233 GLU A N 1
ATOM 1786 C CA . GLU A 1 233 ? -66.892 -40.648 41.826 1.00 58.66 233 GLU A CA 1
ATOM 1787 C C . GLU A 1 233 ? -66.757 -41.980 41.074 1.00 58.66 233 GLU A C 1
ATOM 1789 O O . GLU A 1 233 ? -67.009 -42.013 39.846 1.00 58.66 233 GLU A O 1
#

Radius of gyration: 23.79 Å; Cα contacts (8 Å, |Δi|>4): 693; chains: 1; bounding box: 90×55×62 Å

Mean predicted aligned error: 6.8 Å

Solvent-accessible surface area (backbone atoms only — not comparable to full-atom values): 11864 Å² total; per-residue (Å²): 92,56,76,50,68,4,50,74,41,80,33,65,76,44,79,49,60,63,44,80,36,58,68,29,75,93,31,30,16,29,39,43,31,5,49,55,50,1,39,24,34,42,37,39,39,30,24,26,36,19,29,48,6,33,22,20,20,29,33,40,37,51,46,90,76,64,97,55,102,57,52,34,35,32,35,53,30,36,40,33,22,22,30,24,35,39,5,20,38,99,86,48,31,12,16,38,39,28,63,19,60,50,30,26,48,33,39,42,31,15,23,30,23,36,59,16,59,55,29,39,33,30,37,70,31,73,45,41,67,71,45,43,30,24,24,31,45,24,62,73,65,76,77,47,80,48,48,56,73,64,40,77,50,43,78,50,70,56,44,48,70,36,59,95,76,73,34,69,45,56,38,93,86,20,71,31,59,48,53,18,58,73,80,83,55,66,62,48,34,52,87,64,50,61,59,52,74,64,94,25,26,34,27,16,22,45,65,63,72,85,82,72,77,80,78,74,71,78,76,76,75,74,80,80,81,81,74,80,84,79,85,77,136

pLDDT: mean 92.2, std 12.58, range [54.16, 99.0]

Foldseek 3Di:
DAEDEFEQAEDEDEEDALEEFEPAEPDESYEYWYAAQHADEHYEYALYEAAHHAAEPYEDDPNPDDPDPGAIAYEHYEHAQAEFYQYHHPVYHAYYEYPHQNYEQYEYFLAEGENTPPARYADLDDHYNYQQELYEAEPGDPPDDRHDQHYLYHHDDQCFPCVVVVRRAGDPPGPQAQSTDPPPHDQAASVRHGPPCDNHGGRHRDHHHDPPPPPPPPPPPDPDDPDDDDDDD

Secondary structure (DSSP, 8-state):
-EEEEESSS-EEEEEEES-EEE--SSS-SEEEEE-SS--EEEEEEES-EEES-SS-SEEEE--TT-SS-----EES-EEES-EEES-S-SSS--SEEE--TTEES-EEES-EEES-SS-SEEESS--BS-EEES-EEES----STTB---BS-B-S---EEEGGGTEEEEPTT-TTTT-B--TT--SB-TTSPBSPSSSSBPSSSS--------------PPP----------

Sequence (233 aa):
GIYIEAWDKHTYNIDVFNNTVHDISDADGFTLASEVGGLLENIHLYNNIAYNNDFNGLTFSNADSSPTPVTHPIEDCTVINNTFFNNGSDVWGGGIHNENPESKNIIIRNNIFSDNRHYQILLEVEGQNFTIDHNLIHGFRGSQEGETYGSEYVAEDPLFRNPAGADFHLQAGSPAVDSGSAQGAPADDFDGNIRPQGVGVDIGAYEFTLVVPVSVSPMTALPSIIMPLLLSE